Protein AF-0000000072571108 (afdb_homodimer)

Radius of gyration: 17.55 Å; Cα contacts (8 Å, |Δi|>4): 542; chains: 2; bounding box: 49×47×38 Å

Solvent-accessible surface area (backbone atoms only — not comparable to full-atom values): 13099 Å² total; per-residue (Å²): 132,68,53,31,45,31,39,51,43,64,27,83,54,41,67,60,41,53,53,50,46,40,73,74,56,32,37,81,75,47,76,47,86,47,97,88,55,51,34,39,33,30,20,61,44,97,84,55,31,31,34,38,33,37,28,38,32,71,58,34,48,72,77,44,53,91,54,52,80,42,38,58,44,45,38,35,34,28,62,60,42,68,59,51,50,55,53,43,48,75,74,35,88,59,41,50,67,82,38,81,55,94,89,29,51,25,34,40,33,51,50,86,75,66,50,63,39,34,42,31,41,100,133,68,52,31,44,30,39,50,43,63,28,84,54,41,67,61,42,52,52,50,46,40,75,73,56,32,38,81,75,47,73,46,86,47,94,90,54,50,34,39,33,31,19,62,44,98,86,54,32,31,35,40,32,37,30,38,32,72,58,35,47,72,79,45,51,91,52,53,80,40,38,58,43,44,38,34,35,28,62,59,42,68,59,52,49,55,53,42,48,75,73,36,87,59,40,51,67,82,40,80,54,94,90,29,50,25,36,40,33,52,50,86,75,67,50,64,40,33,43,30,43,98

Structure (mmCIF, N/CA/C/O backbone):
data_AF-0000000072571108-model_v1
#
loop_
_entity.id
_entity.type
_entity.pdbx_description
1 polymer Glyoxalase
#
loop_
_atom_site.group_PDB
_atom_site.id
_atom_site.type_symbol
_atom_site.label_atom_id
_atom_site.label_alt_id
_atom_site.label_comp_id
_atom_site.label_asym_id
_atom_site.label_entity_id
_atom_site.label_seq_id
_atom_site.pdbx_PDB_ins_code
_atom_site.Cartn_x
_atom_site.Cartn_y
_atom_site.Cartn_z
_atom_site.occupancy
_atom_site.B_iso_or_equiv
_atom_site.auth_seq_id
_atom_site.auth_comp_id
_atom_site.auth_asym_id
_atom_site.auth_atom_id
_atom_site.pdbx_PDB_model_num
ATOM 1 N N . MET A 1 1 ? 6.078 -16.031 10.234 1 62.56 1 MET A N 1
ATOM 2 C CA . MET A 1 1 ? 6.516 -16 8.844 1 62.56 1 MET A CA 1
ATOM 3 C C . MET A 1 1 ? 6.336 -14.609 8.25 1 62.56 1 MET A C 1
ATOM 5 O O . MET A 1 1 ? 5.355 -13.922 8.547 1 62.56 1 MET A O 1
ATOM 9 N N . ALA A 1 2 ? 7.457 -14.102 7.52 1 90.12 2 ALA A N 1
ATOM 10 C CA . ALA A 1 2 ? 7.352 -12.719 7.062 1 90.12 2 ALA A CA 1
ATOM 11 C C . ALA A 1 2 ? 6.445 -12.617 5.84 1 90.12 2 ALA A C 1
ATOM 13 O O . ALA A 1 2 ? 6.512 -13.453 4.934 1 90.12 2 ALA A O 1
ATOM 14 N N . PHE A 1 3 ? 5.438 -12.031 5.867 1 98.19 3 PHE A N 1
ATOM 15 C CA . PHE A 1 3 ? 4.57 -11.602 4.773 1 98.19 3 PHE A CA 1
ATOM 16 C C . PHE A 1 3 ? 4.422 -10.086 4.766 1 98.19 3 PHE A C 1
ATOM 18 O O . PHE A 1 3 ? 3.709 -9.523 5.598 1 98.19 3 PHE A O 1
ATOM 25 N N . ASN A 1 4 ? 5.105 -9.438 3.775 1 98.62 4 ASN A N 1
ATOM 26 C CA . ASN A 1 4 ? 5.168 -7.977 3.746 1 98.62 4 ASN A CA 1
ATOM 27 C C . ASN A 1 4 ? 4.426 -7.41 2.539 1 98.62 4 ASN A C 1
ATOM 29 O O . ASN A 1 4 ? 4.277 -8.086 1.521 1 98.62 4 ASN A O 1
ATOM 33 N N . ILE A 1 5 ? 3.951 -6.246 2.66 1 98.94 5 ILE A N 1
ATOM 34 C CA . ILE A 1 5 ? 3.451 -5.457 1.541 1 98.94 5 ILE A CA 1
ATOM 35 C C . ILE A 1 5 ? 4.395 -4.281 1.274 1 98.94 5 ILE A C 1
ATOM 37 O O . ILE A 1 5 ? 4.684 -3.494 2.178 1 98.94 5 ILE A O 1
ATOM 41 N N . CYS A 1 6 ? 4.879 -4.184 0.105 1 98.88 6 CYS A N 1
ATOM 42 C CA . CYS A 1 6 ? 5.668 -3.045 -0.351 1 98.88 6 CYS A CA 1
ATOM 43 C C . CYS A 1 6 ? 4.938 -2.285 -1.452 1 98.88 6 CYS A C 1
ATOM 45 O O . CYS A 1 6 ? 4.605 -2.857 -2.492 1 98.88 6 CYS A O 1
ATOM 47 N N . VAL A 1 7 ? 4.676 -1.016 -1.174 1 98.94 7 VAL A N 1
ATOM 48 C CA . VAL A 1 7 ? 4.078 -0.138 -2.174 1 98.94 7 VAL A CA 1
ATOM 49 C C . VAL A 1 7 ? 5.172 0.609 -2.93 1 98.94 7 VAL A C 1
ATOM 51 O O . VAL A 1 7 ? 6.051 1.22 -2.318 1 98.94 7 VAL A O 1
ATOM 54 N N . ASN A 1 8 ? 5.105 0.535 -4.254 1 98.81 8 ASN A N 1
ATOM 55 C CA . ASN A 1 8 ? 6.086 1.264 -5.055 1 98.81 8 ASN A CA 1
ATOM 56 C C . ASN A 1 8 ? 5.586 2.66 -5.414 1 98.81 8 ASN A C 1
ATOM 58 O O . ASN A 1 8 ? 4.484 2.812 -5.949 1 98.81 8 ASN A O 1
ATOM 62 N N . LEU A 1 9 ? 6.344 3.664 -5.066 1 98.75 9 LEU A N 1
ATOM 63 C CA . LEU A 1 9 ? 6.078 5.051 -5.438 1 98.75 9 LEU A CA 1
ATOM 64 C C . LEU A 1 9 ? 7.039 5.516 -6.527 1 98.75 9 LEU A C 1
ATOM 66 O O . LEU A 1 9 ? 8.258 5.363 -6.391 1 98.75 9 LEU A O 1
ATOM 70 N N . TYR A 1 10 ? 6.492 6.047 -7.582 1 98.44 10 TYR A N 1
ATOM 71 C CA . TYR A 1 10 ? 7.293 6.535 -8.695 1 98.44 10 TYR A CA 1
ATOM 72 C C . TYR A 1 10 ? 7.285 8.055 -8.758 1 98.44 10 TYR A C 1
ATOM 74 O O . TYR A 1 10 ? 6.254 8.664 -9.047 1 98.44 10 TYR A O 1
ATOM 82 N N . VAL A 1 11 ? 8.383 8.68 -8.539 1 98.12 11 VAL A N 1
ATOM 83 C CA . VAL A 1 11 ? 8.414 10.125 -8.359 1 98.12 11 VAL A CA 1
ATOM 84 C C . VAL A 1 11 ? 9.562 10.727 -9.164 1 98.12 11 VAL A C 1
ATOM 86 O O . VAL A 1 11 ? 10.469 10.008 -9.594 1 98.12 11 VAL A O 1
ATOM 89 N N . LYS A 1 12 ? 9.523 12.016 -9.367 1 96.38 12 LYS A N 1
ATOM 90 C CA . LYS A 1 12 ? 10.57 12.711 -10.109 1 96.38 12 LYS A CA 1
ATOM 91 C C . LYS A 1 12 ? 11.797 12.945 -9.227 1 96.38 12 LYS A C 1
ATOM 93 O O . LYS A 1 12 ? 12.93 12.852 -9.695 1 96.38 12 LYS A O 1
ATOM 98 N N . GLU A 1 13 ? 11.617 13.32 -7.996 1 96.88 13 GLU A N 1
ATOM 99 C CA . GLU A 1 13 ? 12.695 13.633 -7.062 1 96.88 13 GLU A CA 1
ATOM 100 C C . GLU A 1 13 ? 12.703 12.664 -5.883 1 96.88 13 GLU A C 1
ATOM 102 O O . GLU A 1 13 ? 12.094 12.93 -4.848 1 96.88 13 GLU A O 1
ATOM 107 N N . VAL A 1 14 ? 13.508 11.68 -5.961 1 98.19 14 VAL A N 1
ATOM 108 C CA . VAL A 1 14 ? 13.508 10.578 -5.008 1 98.19 14 VAL A CA 1
ATOM 109 C C . VAL A 1 14 ? 13.945 11.078 -3.635 1 98.19 14 VAL A C 1
ATOM 111 O O . VAL A 1 14 ? 13.25 10.875 -2.637 1 98.19 14 VAL A O 1
ATOM 114 N N . GLU A 1 15 ? 15.086 11.836 -3.588 1 97.69 15 GLU A N 1
ATOM 115 C CA . GLU A 1 15 ? 15.641 12.258 -2.305 1 97.69 15 GLU A CA 1
ATOM 116 C C . GLU A 1 15 ? 14.695 13.195 -1.571 1 97.69 15 GLU A C 1
ATOM 118 O O . GLU A 1 15 ? 14.555 13.125 -0.348 1 97.69 15 GLU A O 1
ATOM 123 N N . LYS A 1 16 ? 14.031 14.086 -2.293 1 98.12 16 LYS A N 1
ATOM 124 C CA . LYS A 1 16 ? 13.055 14.977 -1.676 1 98.12 16 LYS A CA 1
ATOM 125 C C . LYS A 1 16 ? 11.898 14.195 -1.063 1 98.12 16 LYS A C 1
ATOM 127 O O . LYS A 1 16 ? 11.43 14.523 0.03 1 98.12 16 LYS A O 1
ATOM 132 N N . GLU A 1 17 ? 11.461 13.203 -1.783 1 98.62 17 GLU A N 1
ATOM 133 C CA . GLU A 1 17 ? 10.367 12.375 -1.283 1 98.62 17 GLU A CA 1
ATOM 134 C C . GLU A 1 17 ? 10.781 11.602 -0.037 1 98.62 17 GLU A C 1
ATOM 136 O O . GLU A 1 17 ? 10.047 11.555 0.95 1 98.62 17 GLU A O 1
ATOM 141 N N . VAL A 1 18 ? 11.961 11 -0.092 1 98.56 18 VAL A N 1
ATOM 142 C CA . VAL A 1 18 ? 12.492 10.234 1.032 1 98.56 18 VAL A CA 1
ATOM 143 C C . VAL A 1 18 ? 12.625 11.133 2.256 1 98.56 18 VAL A C 1
ATOM 145 O O . VAL A 1 18 ? 12.188 10.781 3.35 1 98.56 18 VAL A O 1
ATOM 148 N N . ASP A 1 19 ? 13.195 12.328 2.064 1 98.5 19 ASP A N 1
ATOM 149 C CA . ASP A 1 19 ? 13.391 13.281 3.156 1 98.5 19 ASP A CA 1
ATOM 150 C C . ASP A 1 19 ? 12.055 13.688 3.773 1 98.5 19 ASP A C 1
ATOM 152 O O . ASP A 1 19 ? 11.945 13.836 4.992 1 98.5 19 ASP A O 1
ATOM 156 N N . PHE A 1 20 ? 11.117 13.844 2.918 1 98.81 20 PHE A N 1
ATOM 157 C CA . PHE A 1 20 ? 9.781 14.195 3.383 1 98.81 20 PHE A CA 1
ATOM 158 C C . PHE A 1 20 ? 9.219 13.117 4.301 1 98.81 20 PHE A C 1
ATOM 160 O O . PHE A 1 20 ? 8.812 13.398 5.43 1 98.81 20 PHE A O 1
ATOM 167 N N . PHE A 1 21 ? 9.172 11.898 3.855 1 98.81 21 PHE A N 1
ATOM 168 C CA . PHE A 1 21 ? 8.602 10.82 4.648 1 98.81 21 PHE A CA 1
ATOM 169 C C . PHE A 1 21 ? 9.406 10.586 5.918 1 98.81 21 PHE A C 1
ATOM 171 O O . PHE A 1 21 ? 8.852 10.281 6.973 1 98.81 21 PHE A O 1
ATOM 178 N N . ARG A 1 22 ? 10.711 10.742 5.852 1 98.56 22 ARG A N 1
ATOM 179 C CA . ARG A 1 22 ? 11.531 10.633 7.055 1 98.56 22 ARG A CA 1
ATOM 180 C C . ARG A 1 22 ? 11.156 11.695 8.078 1 98.56 22 ARG A C 1
ATOM 182 O O . ARG A 1 22 ? 11.133 11.43 9.281 1 98.56 22 ARG A O 1
ATOM 189 N N . SER A 1 23 ? 10.859 12.852 7.645 1 98.19 23 SER A N 1
ATOM 190 C CA . SER A 1 23 ? 10.516 13.961 8.531 1 98.19 23 SER A CA 1
ATOM 191 C C . SER A 1 23 ? 9.227 13.688 9.289 1 98.19 23 SER A C 1
ATOM 193 O O . SER A 1 23 ? 8.977 14.281 10.344 1 98.19 23 SER A O 1
ATOM 195 N N . ILE A 1 24 ? 8.438 12.781 8.742 1 97.56 24 ILE A N 1
ATOM 196 C CA . ILE A 1 24 ? 7.18 12.531 9.43 1 97.56 24 ILE A CA 1
ATOM 197 C C . ILE A 1 24 ? 7.207 11.141 10.07 1 97.56 24 ILE A C 1
ATOM 199 O O . ILE A 1 24 ? 6.156 10.562 10.359 1 97.56 24 ILE A O 1
ATOM 203 N N . GLY A 1 25 ? 8.336 10.492 10.164 1 97.38 25 GLY A N 1
ATOM 204 C CA . GLY A 1 25 ? 8.469 9.359 11.07 1 97.38 25 GLY A CA 1
ATOM 205 C C . GLY A 1 25 ? 8.875 8.078 10.375 1 97.38 25 GLY A C 1
ATOM 206 O O . GLY A 1 25 ? 9.133 7.066 11.031 1 97.38 25 GLY A O 1
ATOM 207 N N . PHE A 1 26 ? 8.922 8.102 9.062 1 98.75 26 PHE A N 1
ATOM 208 C CA . PHE A 1 26 ? 9.375 6.902 8.367 1 98.75 26 PHE A CA 1
ATOM 209 C C . PHE A 1 26 ? 10.875 6.691 8.562 1 98.75 26 PHE A C 1
ATOM 211 O O . PHE A 1 26 ? 11.625 7.66 8.703 1 98.75 26 PHE A O 1
ATOM 218 N N . LEU A 1 27 ? 11.211 5.422 8.523 1 98.75 27 LEU A N 1
ATOM 219 C CA . LEU A 1 27 ? 12.609 5.008 8.617 1 98.75 27 LEU A CA 1
ATOM 220 C C . LEU A 1 27 ? 13.117 4.516 7.266 1 98.75 27 LEU A C 1
ATOM 222 O O . LEU A 1 27 ? 12.406 3.822 6.539 1 98.75 27 LEU A O 1
ATOM 226 N N . GLU A 1 28 ? 14.328 4.891 6.965 1 98.62 28 GLU A N 1
ATOM 227 C CA . GLU A 1 28 ? 14.984 4.27 5.816 1 98.62 28 GLU A CA 1
ATOM 228 C C . GLU A 1 28 ? 15.484 2.869 6.16 1 98.62 28 GLU A C 1
ATOM 230 O O . GLU A 1 28 ? 16.234 2.688 7.129 1 98.62 28 GLU A O 1
ATOM 235 N N . ILE A 1 29 ? 15.117 1.934 5.371 1 98.25 29 ILE A N 1
ATOM 236 C CA . ILE A 1 29 ? 15.422 0.532 5.637 1 98.25 29 ILE A CA 1
ATOM 237 C C . ILE A 1 29 ? 16.562 0.069 4.723 1 98.25 29 ILE A C 1
ATOM 239 O O . ILE A 1 29 ? 17.469 -0.633 5.164 1 98.25 29 ILE A O 1
ATOM 243 N N . GLU A 1 30 ? 16.422 0.369 3.49 1 97.25 30 GLU A N 1
ATOM 244 C CA . GLU A 1 30 ? 17.375 -0.055 2.461 1 97.25 30 GLU A CA 1
ATOM 245 C C . GLU A 1 30 ? 17.484 0.985 1.351 1 97.25 30 GLU A C 1
ATOM 247 O O . GLU A 1 30 ? 16.516 1.704 1.068 1 97.25 30 GLU A O 1
ATOM 252 N N . ARG A 1 31 ? 18.688 1.078 0.774 1 97.44 31 ARG A N 1
ATOM 253 C CA . ARG A 1 31 ? 18.938 1.91 -0.4 1 97.44 31 ARG A CA 1
ATOM 254 C C . ARG A 1 31 ? 19.656 1.123 -1.491 1 97.44 31 ARG A C 1
ATOM 256 O O . ARG A 1 31 ? 20.656 0.468 -1.229 1 97.44 31 ARG A O 1
ATOM 263 N N . HIS A 1 32 ? 19.016 1.114 -2.633 1 95.31 32 HIS A N 1
ATOM 264 C CA . HIS A 1 32 ? 19.609 0.44 -3.789 1 95.31 32 HIS A CA 1
ATOM 265 C C . HIS A 1 32 ? 20.25 1.439 -4.742 1 95.31 32 HIS A C 1
ATOM 267 O O . HIS A 1 32 ? 19.562 2.262 -5.348 1 95.31 32 HIS A O 1
ATOM 273 N N . LYS A 1 33 ? 21.531 1.301 -4.883 1 92.12 33 LYS A N 1
ATOM 274 C CA . LYS A 1 33 ? 22.281 2.211 -5.75 1 92.12 33 LYS A CA 1
ATOM 275 C C . LYS A 1 33 ? 22.125 1.827 -7.219 1 92.12 33 LYS A C 1
ATOM 277 O O . LYS A 1 33 ? 22.312 0.667 -7.586 1 92.12 33 LYS A O 1
ATOM 282 N N . MET A 1 34 ? 21.625 2.77 -7.918 1 88.19 34 MET A N 1
ATOM 283 C CA . MET A 1 34 ? 21.484 2.582 -9.359 1 88.19 34 MET A CA 1
ATOM 284 C C . MET A 1 34 ? 22.312 3.623 -10.125 1 88.19 34 MET A C 1
ATOM 286 O O . MET A 1 34 ? 22.875 4.535 -9.516 1 88.19 34 MET A O 1
ATOM 290 N N . GLU A 1 35 ? 22.516 3.424 -11.383 1 83.38 35 GLU A N 1
ATOM 291 C CA . GLU A 1 35 ? 23.359 4.297 -12.188 1 83.38 35 GLU A CA 1
ATOM 292 C C . GLU A 1 35 ? 22.922 5.754 -12.07 1 83.38 35 GLU A C 1
ATOM 294 O O . GLU A 1 35 ? 23.734 6.637 -11.805 1 83.38 35 GLU A O 1
ATOM 299 N N . ASN A 1 36 ? 21.625 6.059 -12.266 1 83.56 36 ASN A N 1
ATOM 300 C CA . ASN A 1 36 ? 21.188 7.449 -12.336 1 83.56 36 ASN A CA 1
ATOM 301 C C . ASN A 1 36 ? 20.438 7.863 -11.078 1 83.56 36 ASN A C 1
ATOM 303 O O . ASN A 1 36 ? 20.422 9.039 -10.711 1 83.56 36 ASN A O 1
ATOM 307 N N . SER A 1 37 ? 19.75 6.973 -10.484 1 86.56 37 SER A N 1
ATOM 308 C CA . SER A 1 37 ? 18.984 7.32 -9.281 1 86.56 37 SER A CA 1
ATOM 309 C C . SER A 1 37 ? 18.797 6.109 -8.375 1 86.56 37 SER A C 1
ATOM 311 O O . SER A 1 37 ? 18.469 5.02 -8.844 1 86.56 37 SER A O 1
ATOM 313 N N . ASP A 1 38 ? 18.891 6.363 -7.051 1 92.56 38 ASP A N 1
ATOM 314 C CA . ASP A 1 38 ? 18.703 5.293 -6.074 1 92.56 38 ASP A CA 1
ATOM 315 C C . ASP A 1 38 ? 17.219 5.016 -5.848 1 92.56 38 ASP A C 1
ATOM 317 O O . ASP A 1 38 ? 16.391 5.91 -5.988 1 92.56 38 ASP A O 1
ATOM 321 N N . SER A 1 39 ? 16.891 3.807 -5.633 1 97.94 39 SER A N 1
ATOM 322 C CA . SER A 1 39 ? 15.609 3.482 -5.012 1 97.94 39 SER A CA 1
ATOM 323 C C . SER A 1 39 ? 15.766 3.283 -3.508 1 97.94 39 SER A C 1
ATOM 325 O O . SER A 1 39 ? 16.766 2.734 -3.045 1 97.94 39 SER A O 1
ATOM 327 N N . VAL A 1 40 ? 14.844 3.734 -2.748 1 98.62 40 VAL A N 1
ATOM 328 C CA . VAL A 1 40 ? 14.945 3.715 -1.294 1 98.62 40 VAL A CA 1
ATOM 329 C C . VAL A 1 40 ? 13.711 3.059 -0.692 1 98.62 40 VAL A C 1
ATOM 331 O O . VAL A 1 40 ? 12.578 3.389 -1.066 1 98.62 40 VAL A O 1
ATOM 334 N N . VAL A 1 41 ? 13.898 2.115 0.152 1 98.75 41 VAL A N 1
ATOM 335 C CA . VAL A 1 41 ? 12.82 1.474 0.904 1 98.75 41 VAL A CA 1
ATOM 336 C C . VAL A 1 41 ? 12.688 2.131 2.275 1 98.75 41 VAL A C 1
ATOM 338 O O . VAL A 1 41 ? 13.672 2.264 3.006 1 98.75 41 VAL A O 1
ATOM 341 N N . ILE A 1 42 ? 11.484 2.574 2.6 1 98.88 42 ILE A N 1
ATOM 342 C CA . ILE A 1 42 ? 11.211 3.18 3.9 1 98.88 42 ILE A CA 1
ATOM 343 C C . ILE A 1 42 ? 10.047 2.455 4.574 1 98.88 42 ILE A C 1
ATOM 345 O O . ILE A 1 42 ? 9.266 1.771 3.912 1 98.88 42 ILE A O 1
ATOM 349 N N . SER A 1 43 ? 9.961 2.551 5.848 1 98.88 43 SER A N 1
ATOM 350 C CA . SER A 1 43 ? 8.922 1.919 6.66 1 98.88 43 SER A CA 1
ATOM 351 C C . SER A 1 43 ? 8.578 2.771 7.875 1 98.88 43 SER A C 1
ATOM 353 O O . SER A 1 43 ? 9.461 3.4 8.469 1 98.88 43 SER A O 1
ATOM 355 N N . PRO A 1 44 ? 7.289 2.768 8.227 1 98.56 44 PRO A N 1
ATOM 356 C CA . PRO A 1 44 ? 6.969 3.525 9.438 1 98.56 44 PRO A CA 1
ATOM 357 C C . PRO A 1 44 ? 7.465 2.846 10.711 1 98.56 44 PRO A C 1
ATOM 359 O O . PRO A 1 44 ? 7.559 3.484 11.758 1 98.56 44 PRO A O 1
ATOM 362 N N . LEU A 1 45 ? 7.691 1.52 10.617 1 97.81 45 LEU A N 1
ATOM 363 C CA . LEU A 1 45 ? 8.156 0.745 11.758 1 97.81 45 LEU A CA 1
ATOM 364 C C . LEU A 1 45 ? 9.398 -0.065 11.398 1 97.81 45 LEU A C 1
ATOM 366 O O . LEU A 1 45 ? 9.492 -0.602 10.297 1 97.81 45 LEU A O 1
ATOM 370 N N . SER A 1 46 ? 10.352 -0.209 12.367 1 96.31 46 SER A N 1
ATOM 371 C CA . SER A 1 46 ? 11.586 -0.937 12.109 1 96.31 46 SER A CA 1
ATOM 372 C C . SER A 1 46 ? 11.336 -2.438 12.008 1 96.31 46 SER A C 1
ATOM 374 O O . SER A 1 46 ? 12.078 -3.152 11.336 1 96.31 46 SER A O 1
ATOM 376 N N . ASP A 1 47 ? 10.352 -2.914 12.664 1 95.31 47 ASP A N 1
ATOM 377 C CA . ASP A 1 47 ? 10.055 -4.344 12.695 1 95.31 47 ASP A CA 1
ATOM 378 C C . ASP A 1 47 ? 8.672 -4.633 12.109 1 95.31 47 ASP A C 1
ATOM 380 O O . ASP A 1 47 ? 8.055 -5.641 12.453 1 95.31 47 ASP A O 1
ATOM 384 N N . GLY A 1 48 ? 8.148 -3.775 11.344 1 97.31 48 GLY A N 1
ATOM 385 C CA . GLY A 1 48 ? 6.828 -3.939 10.75 1 97.31 48 GLY A CA 1
ATOM 386 C C . GLY A 1 48 ? 6.855 -4.664 9.414 1 97.31 48 GLY A C 1
ATOM 387 O O . GLY A 1 48 ? 7.918 -5.102 8.969 1 97.31 48 GLY A O 1
ATOM 388 N N . ASN A 1 49 ? 5.688 -4.809 8.789 1 98.44 49 ASN A N 1
ATOM 389 C CA . ASN A 1 49 ? 5.578 -5.527 7.527 1 98.44 49 ASN A CA 1
ATOM 390 C C . ASN A 1 49 ? 5.039 -4.633 6.418 1 98.44 49 ASN A C 1
ATOM 392 O O . ASN A 1 49 ? 4.598 -5.125 5.375 1 98.44 49 ASN A O 1
ATOM 396 N N . ALA A 1 50 ? 4.977 -3.324 6.598 1 98.75 50 ALA A N 1
ATOM 397 C CA . ALA A 1 5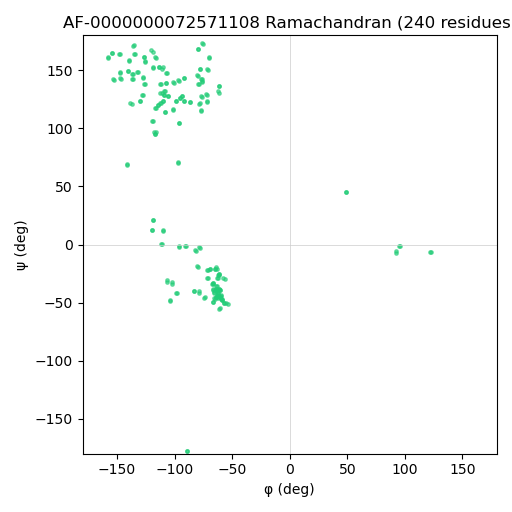0 ? 4.543 -2.346 5.605 1 98.75 50 ALA A CA 1
ATOM 398 C C . ALA A 1 50 ? 5.719 -1.508 5.109 1 98.75 50 ALA A C 1
ATOM 400 O O . ALA A 1 50 ? 6.426 -0.888 5.91 1 98.75 50 ALA A O 1
ATOM 401 N N . PHE A 1 51 ? 5.879 -1.419 3.771 1 98.81 51 PHE A N 1
ATOM 402 C CA . PHE A 1 51 ? 7.012 -0.708 3.189 1 98.81 51 PHE A CA 1
ATOM 403 C C . PHE A 1 51 ? 6.562 0.151 2.012 1 98.81 51 PHE A C 1
ATOM 405 O O . PHE A 1 51 ? 5.613 -0.199 1.308 1 98.81 51 PHE A O 1
ATOM 412 N N . LEU A 1 52 ? 7.199 1.271 1.833 1 98.94 52 LEU A N 1
ATOM 413 C CA . L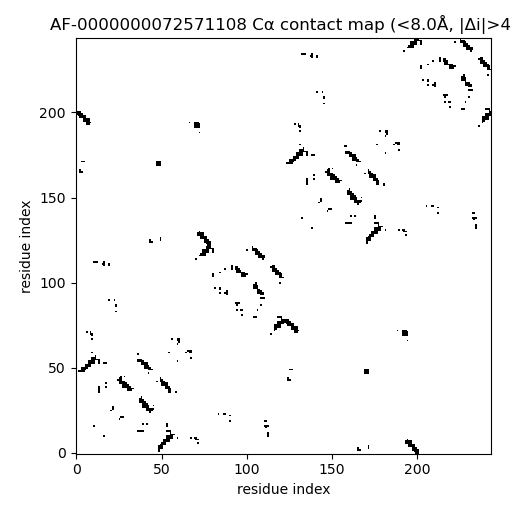EU A 1 52 ? 7.203 2.029 0.586 1 98.94 52 LEU A CA 1
ATOM 414 C C . LEU A 1 52 ? 8.562 1.94 -0.1 1 98.94 52 LEU A C 1
ATOM 416 O O . LEU A 1 52 ? 9.602 2.066 0.552 1 98.94 52 LEU A O 1
ATOM 420 N N . GLN A 1 53 ? 8.562 1.675 -1.316 1 98.81 53 GLN A N 1
ATOM 421 C CA . GLN A 1 53 ? 9.789 1.82 -2.094 1 98.81 53 GLN A CA 1
ATOM 422 C C . GLN A 1 53 ? 9.664 2.957 -3.105 1 98.81 53 GLN A C 1
ATOM 424 O O . GLN A 1 53 ? 8.766 2.955 -3.943 1 98.81 53 GLN A O 1
ATOM 429 N N . ILE A 1 54 ? 10.523 3.912 -3.018 1 98.81 54 ILE A N 1
ATOM 430 C CA . ILE A 1 54 ? 10.492 5.129 -3.818 1 98.81 54 ILE A CA 1
ATOM 431 C C . ILE A 1 54 ? 11.461 5 -4.992 1 98.81 54 ILE A C 1
ATOM 433 O O . ILE A 1 54 ? 12.656 4.754 -4.797 1 98.81 54 ILE A O 1
ATOM 437 N N . TRP A 1 55 ? 10.938 5.16 -6.15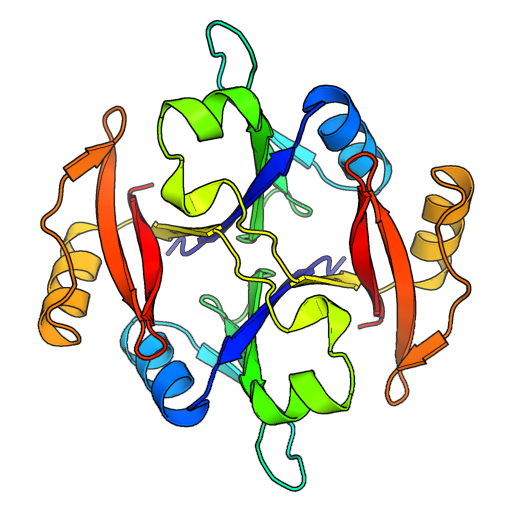2 1 98.12 55 TRP A N 1
ATOM 438 C CA . TRP A 1 55 ? 11.68 5.004 -7.402 1 98.12 55 TRP A CA 1
ATOM 439 C C . TRP A 1 55 ? 11.688 6.305 -8.195 1 98.12 55 TRP A C 1
ATOM 441 O O . TRP A 1 55 ? 10.742 7.09 -8.125 1 98.12 55 TRP A O 1
ATOM 451 N N . ASP A 1 56 ? 12.734 6.426 -8.961 1 97.56 56 ASP A N 1
ATOM 452 C CA . ASP A 1 56 ? 12.773 7.461 -9.984 1 97.56 56 ASP A CA 1
ATOM 453 C C . ASP A 1 56 ? 11.836 7.129 -11.141 1 97.56 56 ASP A C 1
ATOM 455 O O . ASP A 1 56 ? 12 6.109 -11.812 1 97.56 56 ASP A O 1
ATOM 459 N N . ILE A 1 57 ? 10.93 8.031 -11.406 1 97.31 57 ILE A N 1
ATOM 460 C CA . ILE A 1 57 ? 9.898 7.734 -12.398 1 97.31 57 ILE A CA 1
ATOM 461 C C . ILE A 1 57 ? 10.539 7.641 -13.781 1 97.31 57 ILE A C 1
ATOM 463 O O . ILE A 1 57 ? 10.055 6.895 -14.641 1 97.31 57 ILE A O 1
ATOM 467 N N . GLU A 1 58 ? 11.562 8.383 -14.109 1 96.31 58 GLU A N 1
ATOM 468 C CA . GLU A 1 58 ? 12.219 8.312 -15.414 1 96.31 58 GLU A CA 1
ATOM 469 C C . GLU A 1 58 ? 12.836 6.934 -15.648 1 96.31 58 GLU A C 1
ATOM 471 O O . GLU A 1 58 ? 12.82 6.422 -16.766 1 96.31 58 GLU A O 1
ATOM 476 N N . PHE A 1 59 ? 13.391 6.422 -14.594 1 96.69 59 PHE A N 1
ATOM 477 C CA . PHE A 1 59 ? 13.906 5.062 -14.672 1 96.69 59 PHE A CA 1
ATOM 478 C C . PHE A 1 59 ? 12.789 4.07 -14.961 1 96.69 59 PHE A C 1
ATOM 480 O O . PHE A 1 59 ? 12.922 3.209 -15.836 1 96.69 59 PHE A O 1
ATOM 487 N N . ILE A 1 60 ? 11.68 4.164 -14.289 1 97 60 ILE A N 1
ATOM 488 C CA . ILE A 1 60 ? 10.562 3.234 -14.398 1 97 60 ILE A CA 1
ATOM 489 C C . ILE A 1 60 ? 9.953 3.334 -15.797 1 97 60 ILE A C 1
ATOM 491 O O . ILE A 1 60 ? 9.594 2.318 -16.391 1 97 60 ILE A O 1
ATOM 495 N N . LYS A 1 61 ? 9.828 4.562 -16.297 1 97 61 LYS A N 1
ATOM 496 C CA . LYS A 1 61 ? 9.289 4.754 -17.641 1 97 61 LYS A CA 1
ATOM 497 C C . LYS A 1 61 ? 10.094 3.979 -18.672 1 97 61 LYS A C 1
ATOM 499 O O . LYS A 1 61 ? 9.547 3.523 -19.688 1 97 61 LYS A O 1
ATOM 504 N N . LYS A 1 62 ? 11.406 3.764 -18.438 1 95.56 62 LYS A N 1
ATOM 505 C CA . LYS A 1 62 ? 12.305 3.078 -19.375 1 95.56 62 LYS A CA 1
ATOM 506 C C . LYS A 1 62 ? 12.195 1.563 -19.234 1 95.56 62 LYS A C 1
ATOM 508 O O . LYS A 1 62 ? 12.164 0.841 -20.219 1 95.56 62 LYS A O 1
ATOM 513 N N . VAL A 1 63 ? 12.086 1.074 -18.062 1 94.31 63 VAL A N 1
ATOM 514 C CA . VAL A 1 63 ? 12.258 -0.358 -17.844 1 94.31 63 VAL A CA 1
ATOM 515 C C . VAL A 1 63 ? 10.891 -1.022 -17.688 1 94.31 63 VAL A C 1
ATOM 517 O O . VAL A 1 63 ? 10.734 -2.211 -17.969 1 94.31 63 VAL A O 1
ATOM 520 N N . SER A 1 64 ? 9.898 -0.367 -17.109 1 95.81 64 SER A N 1
ATOM 521 C CA . SER A 1 64 ? 8.547 -0.872 -16.891 1 95.81 64 SER A CA 1
ATOM 522 C C . SER A 1 64 ? 7.504 0.217 -17.125 1 95.81 64 SER A C 1
ATOM 524 O O . SER A 1 64 ? 6.789 0.608 -16.188 1 95.81 64 SER A O 1
ATOM 526 N N . PRO A 1 65 ? 7.328 0.641 -18.406 1 97.25 65 PRO A N 1
ATOM 527 C CA . PRO A 1 65 ? 6.426 1.758 -18.688 1 97.25 65 PRO A CA 1
ATOM 528 C C . PRO A 1 65 ? 4.973 1.451 -18.344 1 97.25 65 PRO A C 1
ATOM 530 O O . PRO A 1 65 ? 4.195 2.369 -18.062 1 97.25 65 PRO A O 1
ATOM 533 N N . GLU A 1 66 ? 4.559 0.21 -18.219 1 95.44 66 GLU A N 1
ATOM 534 C CA . GLU A 1 66 ? 3.18 -0.204 -17.984 1 95.44 66 GLU A CA 1
ATOM 535 C C . GLU A 1 66 ? 2.719 0.184 -16.578 1 95.44 66 GLU A C 1
ATOM 537 O O . GLU A 1 66 ? 1.519 0.285 -16.312 1 95.44 66 GLU A O 1
ATOM 542 N N . VAL A 1 67 ? 3.637 0.419 -15.648 1 96.69 67 VAL A N 1
ATOM 543 C CA . VAL A 1 67 ? 3.254 0.725 -14.273 1 96.69 67 VAL A CA 1
ATOM 544 C C . VAL A 1 67 ? 3.586 2.182 -13.961 1 96.69 67 VAL A C 1
ATOM 546 O O . VAL A 1 67 ? 3.318 2.658 -12.852 1 96.69 67 VAL A O 1
ATOM 549 N N . ALA A 1 68 ? 4.113 2.906 -14.867 1 96.25 68 ALA A N 1
ATOM 550 C CA . ALA A 1 68 ? 4.645 4.242 -14.602 1 96.25 68 ALA A CA 1
ATOM 551 C C . ALA A 1 68 ? 3.545 5.18 -14.117 1 96.25 68 ALA A C 1
ATOM 553 O O . ALA A 1 68 ? 3.811 6.109 -13.352 1 96.25 68 ALA A O 1
ATOM 554 N N . ASN A 1 69 ? 2.316 4.898 -14.492 1 95.12 69 ASN A N 1
ATOM 555 C CA . ASN A 1 69 ? 1.215 5.781 -14.125 1 95.12 69 ASN A CA 1
ATOM 556 C C . ASN A 1 69 ? 0.497 5.289 -12.875 1 95.12 69 ASN A C 1
ATOM 558 O O . ASN A 1 69 ? -0.457 5.918 -12.414 1 95.12 69 ASN A O 1
ATOM 562 N N . ASP A 1 70 ? 0.932 4.188 -12.359 1 96.81 70 ASP A N 1
ATOM 563 C CA . ASP A 1 70 ? 0.331 3.691 -11.125 1 96.81 70 ASP A CA 1
ATOM 564 C C . ASP A 1 70 ? 0.539 4.68 -9.977 1 96.81 70 ASP A C 1
ATOM 566 O O . ASP A 1 70 ? 1.646 5.184 -9.781 1 96.81 70 ASP A O 1
ATOM 570 N N . LYS A 1 71 ? -0.477 4.969 -9.281 1 96.38 71 LYS A N 1
ATOM 571 C CA . LYS A 1 71 ? -0.482 5.828 -8.102 1 96.38 71 LYS A CA 1
ATOM 572 C C . LYS A 1 71 ? -1.373 5.25 -7.004 1 96.38 71 LYS A C 1
ATOM 574 O O . LYS A 1 71 ? -2.572 5.047 -7.215 1 96.38 71 LYS A O 1
ATOM 579 N N . PRO A 1 72 ? -0.787 5.02 -5.895 1 98.56 72 PRO A N 1
ATOM 580 C CA . PRO A 1 72 ? -1.613 4.414 -4.848 1 98.56 72 PRO A CA 1
ATOM 581 C C . PRO A 1 72 ? -2.523 5.426 -4.156 1 98.56 72 PRO A C 1
ATOM 583 O O . PRO A 1 72 ? -2.203 6.617 -4.105 1 98.56 72 PRO A O 1
ATOM 586 N N . SER A 1 73 ? -3.635 4.926 -3.682 1 98.62 73 SER A N 1
ATOM 587 C CA . SER A 1 73 ? -4.445 5.59 -2.666 1 98.62 73 SER A CA 1
ATOM 588 C C . SER A 1 73 ? -4.125 5.062 -1.271 1 98.62 73 SER A C 1
ATOM 590 O O . SER A 1 73 ? -4.48 3.932 -0.933 1 98.62 73 SER A O 1
ATOM 592 N N . LEU A 1 74 ? -3.375 5.906 -0.5 1 98.81 74 LEU A N 1
ATOM 593 C CA . LEU A 1 74 ? -2.879 5.43 0.788 1 98.81 74 LEU A CA 1
ATOM 594 C C . LEU A 1 74 ? -3.549 6.176 1.937 1 98.81 74 LEU A C 1
ATOM 596 O O . LEU A 1 74 ? -3.754 7.391 1.861 1 98.81 74 LEU A O 1
ATOM 600 N N . LEU A 1 75 ? -3.898 5.445 2.934 1 98.75 75 LEU A N 1
ATOM 601 C CA . LEU A 1 75 ? -4.301 5.953 4.242 1 98.75 75 LEU A CA 1
ATOM 602 C C . LEU A 1 75 ? -3.322 5.504 5.32 1 98.75 75 LEU A C 1
ATOM 604 O O . LEU A 1 75 ? -3.109 4.305 5.512 1 98.75 75 LEU A O 1
ATOM 608 N N . PHE A 1 76 ? -2.691 6.469 5.934 1 98.88 76 PHE A N 1
ATOM 609 C CA . PHE A 1 76 ? -1.881 6.18 7.109 1 98.88 76 PHE A CA 1
ATOM 610 C C . PHE A 1 76 ? -2.699 6.336 8.383 1 98.88 76 PHE A C 1
ATOM 612 O O . PHE A 1 76 ? -3.533 7.238 8.484 1 98.88 76 PHE A O 1
ATOM 619 N N . THR A 1 77 ? -2.428 5.441 9.383 1 98.56 77 THR A N 1
ATOM 620 C CA . THR A 1 77 ? -3.145 5.609 10.648 1 98.56 77 THR A CA 1
ATOM 621 C C . THR A 1 77 ? -2.17 5.688 11.812 1 98.56 77 THR A C 1
ATOM 623 O O . THR A 1 77 ? -1.155 4.988 11.836 1 98.56 77 THR A O 1
ATOM 626 N N . VAL A 1 78 ? -2.48 6.602 12.695 1 98.31 78 VAL A N 1
ATOM 627 C CA . VAL A 1 78 ? -1.648 6.844 13.867 1 98.31 78 VAL A CA 1
ATOM 628 C C . VAL A 1 78 ? -2.533 7.094 15.086 1 98.31 78 VAL A C 1
ATOM 630 O O . VAL A 1 78 ? -3.703 7.461 14.945 1 98.31 78 VAL A O 1
ATOM 633 N N . TYR A 1 79 ? -1.934 6.863 16.328 1 96.75 79 TYR A N 1
AT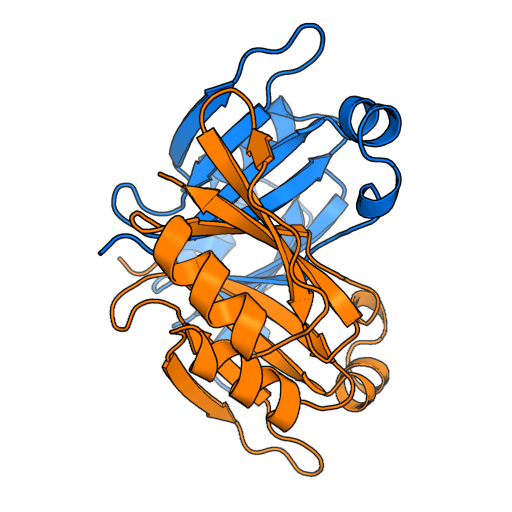OM 634 C CA . TYR A 1 79 ? -2.645 7.184 17.562 1 96.75 79 TYR A CA 1
ATOM 635 C C . TYR A 1 79 ? -2.693 8.688 17.797 1 96.75 79 TYR A C 1
ATOM 637 O O . TYR A 1 79 ? -3.744 9.242 18.141 1 96.75 79 TYR A O 1
ATOM 645 N N . ASN A 1 80 ? -1.604 9.398 17.625 1 95.5 80 ASN A N 1
ATOM 646 C CA . ASN A 1 80 ? -1.474 10.82 17.938 1 95.5 80 ASN A CA 1
ATOM 647 C C . ASN A 1 80 ? -1.675 11.68 16.688 1 95.5 80 ASN A C 1
ATOM 649 O O . ASN A 1 80 ? -0.757 12.383 16.25 1 95.5 80 ASN A O 1
ATOM 653 N N . ILE A 1 81 ? -2.893 11.695 16.266 1 98.25 81 ILE A N 1
ATOM 654 C CA . ILE A 1 81 ? -3.234 12.328 14.992 1 98.25 81 ILE A CA 1
ATOM 655 C C . ILE A 1 81 ? -3.002 13.836 15.086 1 98.25 81 ILE A C 1
ATOM 657 O O . ILE A 1 81 ? -2.576 14.469 14.117 1 98.25 81 ILE A O 1
ATOM 661 N N . GLU A 1 82 ? -3.316 14.484 16.25 1 98.25 82 GLU A N 1
ATOM 662 C CA . GLU A 1 82 ? -3.139 15.93 16.406 1 98.25 82 GLU A CA 1
ATOM 663 C C . GLU A 1 82 ? -1.667 16.312 16.297 1 98.25 82 GLU A C 1
ATOM 665 O O . GLU A 1 82 ? -1.324 17.297 15.641 1 98.25 82 GLU A O 1
ATOM 670 N N . GLU A 1 83 ? -0.868 15.539 16.922 1 98.12 83 GLU A N 1
ATOM 671 C CA . GLU A 1 83 ? 0.568 15.789 16.844 1 98.12 83 GLU A CA 1
ATOM 672 C C . GLU A 1 83 ? 1.07 15.625 15.406 1 98.12 83 GLU A C 1
ATOM 674 O O . GLU A 1 83 ? 1.893 16.422 14.938 1 98.12 83 GLU A O 1
ATOM 679 N N . MET A 1 84 ? 0.654 14.578 14.719 1 98.31 84 MET A N 1
ATOM 680 C CA . MET A 1 84 ? 1.051 14.359 13.336 1 98.31 84 MET A CA 1
ATOM 681 C C . MET A 1 84 ? 0.607 15.516 12.445 1 98.31 84 MET A C 1
ATOM 683 O O . MET A 1 84 ? 1.361 15.969 11.586 1 98.31 84 MET A O 1
ATOM 687 N N . ASN A 1 85 ? -0.622 15.961 12.664 1 98.75 85 ASN A N 1
ATOM 688 C CA . ASN A 1 85 ? -1.142 17.094 11.898 1 98.75 85 ASN A CA 1
ATOM 689 C C . ASN A 1 85 ? -0.283 18.344 12.086 1 98.75 85 ASN A C 1
ATOM 691 O O . ASN A 1 85 ? 0.073 19.016 11.117 1 98.75 85 ASN A O 1
ATOM 695 N N . GLU A 1 86 ? 0.042 18.656 13.289 1 98.38 86 GLU A N 1
ATOM 696 C CA . GLU A 1 86 ? 0.892 19.812 13.586 1 98.38 86 GLU A CA 1
ATOM 697 C C . GLU A 1 86 ? 2.262 19.672 12.93 1 98.38 86 GLU A C 1
ATOM 699 O O . GLU A 1 86 ? 2.791 20.625 12.375 1 98.38 86 GLU A O 1
ATOM 704 N N . LYS A 1 87 ? 2.797 18.516 13.062 1 98.12 87 LYS A N 1
ATOM 705 C CA . LYS A 1 87 ? 4.098 18.234 12.461 1 98.12 87 LYS A CA 1
ATOM 706 C C . LYS A 1 87 ? 4.07 18.484 10.953 1 98.12 87 LYS A C 1
ATOM 708 O O . LYS A 1 87 ? 4.953 19.141 10.414 1 98.12 87 LYS A O 1
ATOM 713 N N . LEU A 1 88 ? 3.055 17.906 10.281 1 98.69 88 LEU A N 1
ATOM 714 C CA . LEU A 1 88 ? 2.979 18.016 8.828 1 98.69 88 LEU A CA 1
ATOM 715 C C . LEU A 1 88 ? 2.719 19.469 8.414 1 98.69 88 LEU A C 1
ATOM 717 O O . LEU A 1 88 ? 3.193 19.906 7.363 1 98.69 88 LEU A O 1
ATOM 721 N N . LYS A 1 89 ? 2.004 20.188 9.18 1 98.5 89 LYS A N 1
ATOM 722 C CA . LYS A 1 89 ? 1.729 21.594 8.859 1 98.5 89 LYS A CA 1
ATOM 723 C C . LYS A 1 89 ? 3.014 22.406 8.844 1 98.5 89 LYS A C 1
ATOM 725 O O . LYS A 1 89 ? 3.105 23.406 8.125 1 98.5 89 LYS A O 1
ATOM 730 N N . LYS A 1 90 ? 3.99 22 9.609 1 97.81 90 LYS A N 1
ATOM 731 C CA . LYS A 1 90 ? 5.277 22.688 9.656 1 97.81 90 LYS A CA 1
ATOM 732 C C . LYS A 1 90 ? 6.152 22.281 8.469 1 97.81 90 LYS A C 1
ATOM 734 O O . LYS A 1 90 ? 7.098 23 8.125 1 97.81 90 LYS A O 1
ATOM 739 N N . ILE A 1 91 ? 5.844 21.219 7.871 1 97.69 91 ILE A N 1
ATOM 740 C CA . ILE A 1 91 ? 6.707 20.641 6.844 1 97.69 91 ILE A CA 1
ATOM 741 C C . ILE A 1 91 ? 6.188 21.031 5.461 1 97.69 91 ILE A C 1
ATOM 743 O O . ILE A 1 91 ? 6.973 21.266 4.543 1 97.69 91 ILE A O 1
ATOM 747 N N . THR A 1 92 ? 4.879 20.984 5.27 1 97.44 92 THR A N 1
ATOM 748 C CA . THR A 1 92 ? 4.273 21.312 3.986 1 97.44 92 THR A CA 1
ATOM 749 C C . THR A 1 92 ? 3.033 22.188 4.176 1 97.44 92 THR A C 1
ATOM 751 O O . THR A 1 92 ? 2.256 21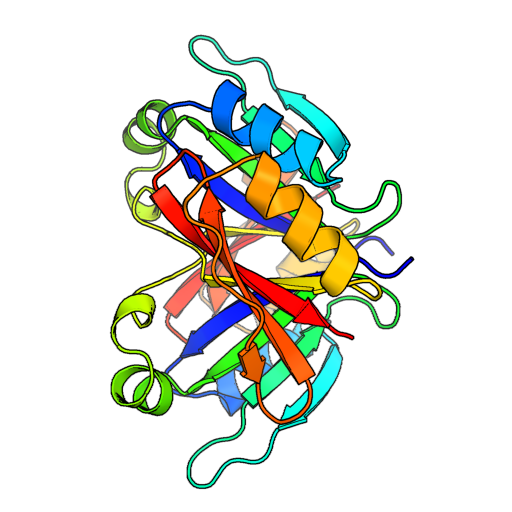.969 5.109 1 97.44 92 THR A O 1
ATOM 754 N N . PRO A 1 93 ? 2.83 23.141 3.273 1 97.62 93 PRO A N 1
ATOM 755 C CA . PRO A 1 93 ? 1.665 24.016 3.381 1 97.62 93 PRO A CA 1
ATOM 756 C C . PRO A 1 93 ? 0.38 23.359 2.877 1 97.62 93 PRO A C 1
ATOM 758 O O . PRO A 1 93 ? -0.692 23.969 2.941 1 97.62 93 PRO A O 1
ATOM 761 N N . THR A 1 94 ? 0.438 22.172 2.396 1 98.12 94 THR A N 1
ATOM 762 C CA . THR A 1 94 ? -0.699 21.531 1.752 1 98.12 94 THR A CA 1
ATOM 763 C C . THR A 1 94 ? -1.52 20.734 2.768 1 98.12 94 THR A C 1
ATOM 765 O O . THR A 1 94 ? -2.574 20.203 2.434 1 98.12 94 THR A O 1
ATOM 768 N N . THR A 1 95 ? -1.044 20.766 3.975 1 98.75 95 THR A N 1
ATOM 769 C CA . THR A 1 95 ? -1.726 19.969 4.988 1 98.75 95 THR A CA 1
ATOM 770 C C . THR A 1 95 ? -3.066 20.594 5.359 1 98.75 95 THR A C 1
ATOM 772 O O . THR A 1 95 ? -3.135 21.781 5.66 1 98.75 95 THR A O 1
ATOM 775 N N . SER A 1 96 ? -4.055 19.812 5.324 1 98.69 96 SER A N 1
ATOM 776 C CA . SER A 1 96 ? -5.375 20.312 5.684 1 98.69 96 SER A CA 1
ATOM 777 C C . SER A 1 96 ? -5.551 20.375 7.195 1 98.69 96 SER A C 1
ATOM 779 O O . SER A 1 96 ? -4.766 19.781 7.941 1 98.69 96 SER A O 1
ATOM 781 N N . ASP A 1 97 ? -6.648 21.062 7.59 1 98.5 97 ASP A N 1
ATOM 782 C CA . ASP A 1 97 ? -7.066 20.984 8.984 1 98.5 97 ASP A CA 1
ATOM 783 C C . ASP A 1 97 ? -7.629 19.609 9.32 1 98.5 97 ASP A C 1
ATOM 785 O O . ASP A 1 97 ? -7.953 18.828 8.422 1 98.5 97 ASP A O 1
ATOM 789 N N . LEU A 1 98 ? -7.648 19.375 10.625 1 98.56 98 LEU A N 1
ATOM 790 C CA . LEU A 1 98 ? -8.305 18.141 11.078 1 98.56 98 LEU A CA 1
ATOM 791 C C . LEU A 1 98 ? -9.781 18.141 10.688 1 98.56 98 LEU A C 1
ATOM 793 O O . LEU A 1 98 ? -10.453 19.172 10.805 1 98.56 98 LEU A O 1
ATOM 797 N N . MET A 1 99 ? -10.219 16.984 10.188 1 98.25 99 MET A N 1
ATOM 798 C CA . MET A 1 99 ? -11.625 16.797 9.82 1 98.25 99 MET A CA 1
ATOM 799 C C . MET A 1 99 ? -12.195 15.547 10.5 1 98.25 99 MET A C 1
ATOM 801 O O . MET A 1 99 ? -11.445 14.695 10.984 1 98.25 99 MET A O 1
ATOM 805 N N . ASP A 1 100 ? -13.508 15.5 10.547 1 97.06 100 ASP A N 1
ATOM 806 C CA . ASP A 1 100 ? -14.18 14.305 11.047 1 97.06 100 ASP A CA 1
ATOM 807 C C . ASP A 1 100 ? -14.391 13.281 9.93 1 97.06 100 ASP A C 1
ATOM 809 O O . ASP A 1 100 ? -14.93 13.617 8.867 1 97.06 100 ASP A O 1
ATOM 813 N N . ALA A 1 101 ? -13.914 12.156 10.086 1 94.06 101 ALA A N 1
ATOM 814 C CA . ALA A 1 101 ? -14.141 11.016 9.203 1 94.06 101 ALA A CA 1
ATOM 815 C C . ALA A 1 101 ? -14.859 9.891 9.938 1 94.06 101 ALA A C 1
ATOM 817 O O . ALA A 1 101 ? -14.219 8.953 10.43 1 94.06 101 ALA A O 1
ATOM 818 N N . ASN A 1 102 ? -16.156 9.914 9.781 1 90.25 102 ASN A N 1
ATOM 819 C CA . ASN A 1 102 ? -17 8.898 10.422 1 90.25 102 ASN A CA 1
ATOM 820 C C . ASN A 1 102 ? -16.656 8.734 11.898 1 90.25 102 ASN A C 1
ATOM 822 O O . ASN A 1 102 ? -16.406 7.625 12.359 1 90.25 102 ASN A O 1
ATOM 826 N N . GLY A 1 103 ? -16.484 9.844 12.617 1 94.12 103 GLY A N 1
ATOM 827 C CA . GLY A 1 103 ? -16.25 9.82 14.055 1 94.12 103 GLY A CA 1
ATOM 828 C C . GLY A 1 103 ? -14.781 9.797 14.43 1 94.12 103 GLY A C 1
ATOM 829 O O . GLY A 1 103 ? -14.438 9.82 15.609 1 94.12 103 GLY A O 1
ATOM 830 N N . LYS A 1 104 ? -13.977 9.664 13.508 1 96.69 104 LYS A N 1
ATOM 831 C CA . LYS A 1 104 ? -12.539 9.703 13.742 1 96.69 104 LYS A CA 1
ATOM 832 C C . LYS A 1 104 ? -11.914 10.969 13.164 1 96.69 104 LYS A C 1
ATOM 834 O O . LYS A 1 104 ? -12.414 11.516 12.188 1 96.69 104 LYS A O 1
ATOM 839 N N . LYS A 1 105 ? -10.812 11.438 13.727 1 98.5 105 LYS A N 1
ATOM 840 C CA . LYS A 1 105 ? -10.078 12.578 13.188 1 98.5 105 LYS A CA 1
ATOM 841 C C . LYS A 1 105 ? -9.195 12.164 12.016 1 98.5 105 LYS A C 1
ATOM 843 O O . LYS A 1 105 ? -8.57 11.102 12.047 1 98.5 105 LYS A O 1
ATOM 848 N N . ALA A 1 106 ? -9.203 12.969 11.039 1 98.75 106 ALA A N 1
ATOM 849 C CA . ALA A 1 106 ? -8.391 12.711 9.852 1 98.75 106 ALA A CA 1
ATOM 850 C C . ALA A 1 106 ? -7.91 14.016 9.219 1 98.75 106 ALA A C 1
ATOM 852 O O . ALA A 1 106 ? -8.414 15.094 9.547 1 98.75 106 ALA A O 1
ATOM 853 N N . PHE A 1 107 ? -6.938 13.961 8.359 1 98.81 107 PHE A N 1
ATOM 854 C CA . PHE A 1 107 ? -6.508 15.086 7.535 1 98.81 107 PHE A CA 1
ATOM 855 C C . PHE A 1 107 ? -5.766 14.594 6.297 1 98.81 107 PHE A C 1
ATOM 857 O O . PHE A 1 107 ? -5.387 13.422 6.215 1 98.81 107 PHE A O 1
ATOM 864 N N . ASN A 1 108 ? -5.648 15.359 5.312 1 98.56 108 ASN A N 1
ATOM 865 C CA . ASN A 1 108 ? -4.934 15.031 4.086 1 98.56 108 ASN A CA 1
ATOM 866 C C . ASN A 1 108 ? -3.729 15.938 3.877 1 98.56 108 ASN A C 1
ATOM 868 O O . ASN A 1 108 ? -3.629 17 4.496 1 98.56 108 ASN A O 1
ATOM 872 N N . PHE A 1 109 ? -2.848 15.547 3.102 1 98.69 109 PHE A N 1
ATOM 873 C CA . PHE A 1 109 ? -1.646 16.297 2.76 1 98.69 109 PHE A CA 1
ATOM 874 C C . PHE A 1 109 ? -1.119 15.883 1.391 1 98.69 109 PHE A C 1
ATOM 876 O O . PHE A 1 109 ? -1.528 14.852 0.847 1 98.69 109 PHE A O 1
ATOM 883 N N . GLN A 1 110 ? -0.256 16.672 0.833 1 98.12 110 GLN A N 1
ATOM 884 C CA . GLN A 1 110 ? 0.438 16.375 -0.416 1 98.12 110 GLN A CA 1
ATOM 885 C C . GLN A 1 110 ? 1.926 16.125 -0.175 1 98.12 110 GLN A C 1
ATOM 887 O O . GLN A 1 110 ? 2.566 16.875 0.57 1 98.12 110 GLN A O 1
ATOM 892 N N . SER A 1 111 ? 2.434 15.062 -0.708 1 98.19 111 SER A N 1
ATOM 893 C CA . SER A 1 111 ? 3.879 14.867 -0.678 1 98.19 111 SER A CA 1
ATOM 894 C C . SER A 1 111 ? 4.582 15.75 -1.702 1 98.19 111 SER A C 1
ATOM 896 O O . SER A 1 111 ? 3.928 16.391 -2.527 1 98.19 111 SER A O 1
ATOM 898 N N . PRO A 1 112 ? 5.895 15.812 -1.725 1 97.94 112 PRO A N 1
ATOM 899 C CA . PRO A 1 112 ? 6.633 16.672 -2.652 1 97.94 112 PRO A CA 1
ATOM 900 C C . PRO A 1 112 ? 6.375 16.312 -4.117 1 97.94 112 PRO A C 1
ATOM 902 O O . PRO A 1 112 ? 6.496 17.172 -4.992 1 97.94 112 PRO A O 1
ATOM 905 N N . SER A 1 113 ? 6.004 15.07 -4.363 1 96.75 113 SER A N 1
ATOM 906 C CA . SER A 1 113 ? 5.781 14.633 -5.734 1 96.75 113 SER A CA 1
ATOM 907 C C . SER A 1 113 ? 4.406 15.047 -6.234 1 96.75 113 SER A C 1
ATOM 909 O O . SER A 1 113 ? 4.055 14.797 -7.391 1 96.75 113 SER A O 1
ATOM 911 N N . GLY A 1 114 ? 3.611 15.602 -5.375 1 96.56 114 GLY A N 1
ATOM 912 C CA . GLY A 1 114 ? 2.281 16.047 -5.762 1 96.56 114 GLY A CA 1
ATOM 913 C C . GLY A 1 114 ? 1.201 15.023 -5.469 1 96.56 114 GLY A C 1
ATOM 914 O O . GLY A 1 114 ? 0.025 15.258 -5.758 1 96.56 114 GLY A O 1
ATOM 915 N N . ASN A 1 115 ? 1.547 13.914 -4.965 1 96.44 115 ASN A N 1
ATOM 916 C CA . ASN A 1 115 ? 0.564 12.906 -4.586 1 96.44 115 ASN A CA 1
ATOM 917 C C . ASN A 1 115 ? -0.131 13.266 -3.275 1 96.44 115 ASN A C 1
ATOM 919 O O . ASN A 1 115 ? 0.509 13.742 -2.34 1 96.44 115 ASN A O 1
ATOM 923 N N . TYR A 1 116 ? -1.393 12.984 -3.209 1 97.44 116 TYR A N 1
ATOM 924 C CA . TYR A 1 116 ? -2.152 13.227 -1.985 1 97.44 116 TYR A CA 1
ATOM 925 C C . TYR A 1 116 ? -2.34 11.93 -1.199 1 97.44 116 TYR A C 1
ATOM 927 O O . TYR A 1 116 ? -2.6 10.875 -1.78 1 97.44 116 TYR A O 1
ATOM 935 N N . TYR A 1 117 ? -2.203 12.055 0.127 1 98.5 117 TYR A N 1
ATOM 936 C CA . TYR A 1 117 ? -2.469 10.977 1.079 1 98.5 117 TYR A CA 1
ATOM 937 C C . TYR A 1 117 ? -3.268 11.492 2.271 1 98.5 117 TYR A C 1
ATOM 939 O O . TYR A 1 117 ? -3.514 12.695 2.387 1 98.5 117 TYR A O 1
ATOM 947 N N . ALA A 1 118 ? -3.699 10.57 3.086 1 98.5 118 ALA A N 1
ATOM 948 C CA . ALA A 1 118 ? -4.438 10.961 4.285 1 98.5 118 ALA A CA 1
ATOM 949 C C . ALA A 1 118 ? -3.898 10.234 5.516 1 98.5 118 ALA A C 1
ATOM 951 O O . ALA A 1 118 ? -3.352 9.133 5.41 1 98.5 118 ALA A O 1
ATOM 952 N N . PHE A 1 119 ? -4 10.93 6.633 1 98.81 119 PHE A N 1
ATOM 953 C CA . PHE A 1 119 ? -3.844 10.328 7.949 1 98.81 119 PHE A CA 1
ATOM 954 C C . PHE A 1 119 ? -5.188 10.227 8.656 1 98.81 119 PHE A C 1
ATOM 956 O O . PHE A 1 119 ? -6.047 11.102 8.508 1 98.81 119 PHE A O 1
ATOM 963 N N . MET A 1 120 ? -5.328 9.219 9.438 1 98.69 120 MET A N 1
ATOM 964 C CA . MET A 1 120 ? -6.504 9.062 10.289 1 98.69 120 MET A CA 1
ATOM 965 C C . MET A 1 120 ? -6.113 8.508 11.656 1 98.69 120 MET A C 1
ATOM 967 O O . MET A 1 120 ? -5.152 7.746 11.773 1 98.69 120 MET A O 1
ATOM 971 N N . GLU A 1 121 ? -6.887 8.914 12.625 1 98.12 121 GLU A N 1
ATOM 972 C CA . GLU A 1 121 ? -6.637 8.445 13.984 1 98.12 121 GLU A CA 1
ATOM 973 C C . GLU A 1 121 ? -7.117 7.012 14.172 1 98.12 121 GLU A C 1
ATOM 975 O O . GLU A 1 121 ? -8.164 6.625 13.648 1 98.12 121 GLU A O 1
ATOM 980 N N . ILE A 1 122 ? -6.34 6.227 14.883 1 92.62 122 ILE A N 1
ATOM 981 C CA . ILE A 1 122 ? -6.82 4.922 15.328 1 92.62 122 ILE A CA 1
ATOM 982 C C . ILE A 1 122 ? -7.082 4.953 16.828 1 92.62 122 ILE A C 1
ATOM 984 O O . ILE A 1 122 ? -6.422 5.691 17.562 1 92.62 122 ILE A O 1
ATOM 988 N N . MET B 1 1 ? 4.023 2.316 19.312 1 63.12 1 MET B N 1
ATOM 989 C CA . MET B 1 1 ? 2.986 3.176 18.734 1 63.12 1 MET B CA 1
ATOM 990 C C . MET B 1 1 ? 2.568 2.686 17.359 1 63.12 1 MET B C 1
ATOM 992 O O . MET B 1 1 ? 3.412 2.27 16.562 1 63.12 1 MET B O 1
ATOM 996 N N . ALA B 1 2 ? 1.157 2.59 17.156 1 90.12 2 ALA B N 1
ATOM 997 C CA . ALA B 1 2 ? 0.739 1.988 15.898 1 90.12 2 ALA B CA 1
ATOM 998 C C . ALA B 1 2 ? 0.887 2.979 14.742 1 90.12 2 ALA B C 1
ATOM 1000 O O . ALA B 1 2 ? 0.564 4.16 14.891 1 90.12 2 ALA B O 1
ATOM 1001 N N . PHE B 1 3 ? 1.646 2.795 13.875 1 98.25 3 PHE B N 1
ATOM 1002 C CA . PHE B 1 3 ? 1.752 3.465 12.586 1 98.25 3 PHE B CA 1
ATOM 1003 C C . PHE B 1 3 ? 1.544 2.477 11.445 1 98.25 3 PHE B C 1
ATOM 1005 O O . PHE B 1 3 ? 2.434 1.68 11.133 1 98.25 3 PHE B O 1
ATOM 1012 N N . ASN B 1 4 ? 0.342 2.574 10.797 1 98.62 4 ASN B N 1
ATOM 1013 C CA . ASN B 1 4 ? -0.044 1.591 9.789 1 98.62 4 ASN B CA 1
ATOM 1014 C C . ASN B 1 4 ? -0.126 2.217 8.398 1 98.62 4 ASN B C 1
ATOM 1016 O O . ASN B 1 4 ? -0.341 3.422 8.273 1 98.62 4 ASN B O 1
ATOM 1020 N N . ILE B 1 5 ? 0.078 1.441 7.418 1 98.94 5 ILE B N 1
ATOM 1021 C CA . ILE B 1 5 ? -0.214 1.8 6.035 1 98.94 5 ILE B CA 1
ATOM 1022 C C . ILE B 1 5 ? -1.398 0.979 5.527 1 98.94 5 ILE B C 1
ATOM 1024 O O . ILE B 1 5 ? -1.378 -0.253 5.586 1 98.94 5 ILE B O 1
ATOM 1028 N N . CYS B 1 6 ? -2.4 1.624 5.078 1 98.88 6 CYS B N 1
ATOM 1029 C CA . CYS B 1 6 ? -3.539 0.994 4.422 1 98.88 6 CYS B CA 1
ATOM 1030 C C . CYS B 1 6 ? -3.617 1.406 2.955 1 98.88 6 CYS B C 1
ATOM 1032 O O . CYS B 1 6 ? -3.717 2.594 2.645 1 98.88 6 CYS B O 1
ATOM 1034 N N . VAL B 1 7 ? -3.543 0.406 2.078 1 98.94 7 VAL B N 1
ATOM 1035 C CA . VAL B 1 7 ? -3.713 0.641 0.647 1 98.94 7 VAL B CA 1
ATOM 1036 C C . VAL B 1 7 ? -5.172 0.422 0.256 1 98.94 7 VAL B C 1
ATOM 1038 O O . VAL B 1 7 ? -5.758 -0.614 0.578 1 98.94 7 VAL B O 1
ATOM 1041 N N . ASN B 1 8 ? -5.738 1.414 -0.424 1 98.81 8 ASN B N 1
ATOM 1042 C CA . ASN B 1 8 ? -7.113 1.265 -0.88 1 98.81 8 ASN B CA 1
ATOM 1043 C C . ASN B 1 8 ? -7.18 0.684 -2.289 1 98.81 8 ASN B C 1
ATOM 1045 O O . ASN B 1 8 ? -6.535 1.199 -3.207 1 98.81 8 ASN B O 1
ATOM 1049 N N . LEU B 1 9 ? -7.871 -0.41 -2.443 1 98.75 9 LEU B N 1
ATOM 1050 C CA . LEU B 1 9 ? -8.133 -1.032 -3.736 1 98.75 9 LEU B CA 1
ATOM 1051 C C . LEU B 1 9 ? -9.578 -0.799 -4.168 1 98.75 9 LEU B C 1
ATOM 1053 O O . LEU B 1 9 ? -10.508 -1.058 -3.404 1 98.75 9 LEU B O 1
ATOM 1057 N N . TYR B 1 10 ? -9.734 -0.303 -5.359 1 98.44 10 TYR B N 1
ATOM 1058 C CA . TYR B 1 10 ? -11.062 -0.03 -5.898 1 98.44 10 TYR B CA 1
ATOM 1059 C C . TYR B 1 10 ? -11.414 -1.024 -7 1 98.44 10 TYR B C 1
ATOM 1061 O O . TYR B 1 10 ? -10.82 -1.008 -8.078 1 98.44 10 TYR B O 1
ATOM 1069 N N . VAL B 1 11 ? -12.383 -1.837 -6.777 1 98.19 11 VAL B N 1
ATOM 1070 C CA . VAL B 1 11 ? -12.641 -2.953 -7.68 1 98.19 11 VAL B CA 1
ATOM 1071 C C . VAL B 1 11 ? -14.141 -3.045 -7.977 1 98.19 11 VAL B C 1
ATOM 1073 O O . VAL B 1 11 ? -14.953 -2.455 -7.266 1 98.19 11 VAL B O 1
ATOM 1076 N N . LYS B 1 12 ? -14.492 -3.777 -9.016 1 96.44 12 LYS B N 1
ATOM 1077 C CA . LYS B 1 12 ? -15.891 -3.959 -9.383 1 96.44 12 LYS B CA 1
ATOM 1078 C C . LYS B 1 12 ? -16.562 -5.004 -8.5 1 96.44 12 LYS B C 1
ATOM 1080 O O . LYS B 1 12 ? -17.734 -4.863 -8.141 1 96.44 12 LYS B O 1
ATOM 1085 N N . GLU B 1 13 ? -15.883 -6.074 -8.18 1 97 13 GLU B N 1
ATOM 1086 C CA . GLU B 1 13 ? -16.422 -7.18 -7.391 1 97 13 GLU B CA 1
ATOM 1087 C C . GLU B 1 13 ? -15.648 -7.348 -6.082 1 97 13 GLU B C 1
ATOM 1089 O O . GLU B 1 13 ? -14.695 -8.125 -6.02 1 97 13 GLU B O 1
ATOM 1094 N N . VAL B 1 14 ? -16.141 -6.805 -5.062 1 98.25 14 VAL B N 1
ATOM 1095 C CA . VAL B 1 14 ? -15.445 -6.723 -3.785 1 98.25 14 VAL B CA 1
ATOM 1096 C C . VAL B 1 14 ? -15.273 -8.125 -3.201 1 98.25 14 VAL B C 1
ATOM 1098 O O . VAL B 1 14 ? -14.156 -8.531 -2.863 1 98.25 14 VAL B O 1
ATOM 1101 N N . GLU B 1 15 ? -16.375 -8.914 -3.156 1 97.75 15 GLU B N 1
ATOM 1102 C CA . GLU B 1 15 ? -16.328 -10.219 -2.504 1 97.75 15 GLU B CA 1
ATOM 1103 C C . GLU B 1 15 ? -15.383 -11.164 -3.232 1 97.75 15 GLU B C 1
ATOM 1105 O O . GLU B 1 15 ? -14.664 -11.945 -2.602 1 97.75 15 GLU B O 1
ATOM 1110 N N . LYS B 1 16 ? -15.367 -11.133 -4.551 1 98.19 16 LYS B N 1
ATOM 1111 C CA . LYS B 1 16 ? -14.445 -11.961 -5.32 1 98.19 16 LYS B CA 1
ATOM 1112 C C . LYS B 1 16 ? -12.992 -11.602 -5.008 1 98.19 16 LYS B C 1
ATOM 1114 O O . LYS B 1 16 ? -12.148 -12.484 -4.887 1 98.19 16 LYS B O 1
ATOM 1119 N N . GLU B 1 17 ? -12.75 -10.32 -4.91 1 98.62 17 GLU B N 1
ATOM 1120 C CA . GLU B 1 17 ? -11.398 -9.867 -4.594 1 98.62 17 GLU B CA 1
ATOM 1121 C C . GLU B 1 17 ? -10.984 -10.312 -3.193 1 98.62 17 GLU B C 1
ATOM 1123 O O . GLU B 1 17 ? -9.875 -10.812 -2.998 1 98.62 17 GLU B O 1
ATOM 1128 N N . VAL B 1 18 ? -11.867 -10.117 -2.23 1 98.56 18 VAL B N 1
ATOM 1129 C CA . VAL B 1 18 ? -11.602 -10.5 -0.847 1 98.56 18 VAL B CA 1
ATOM 1130 C C . VAL B 1 18 ? -11.328 -12 -0.77 1 98.56 18 VAL B C 1
ATOM 1132 O O . VAL B 1 18 ? -10.344 -12.43 -0.158 1 98.56 18 VAL B O 1
ATOM 1135 N N . ASP B 1 19 ? -12.172 -12.797 -1.431 1 98.56 19 ASP B N 1
ATOM 1136 C CA . ASP B 1 19 ? -12.023 -14.242 -1.425 1 98.56 19 ASP B CA 1
ATOM 1137 C C . ASP B 1 19 ? -10.68 -14.664 -2.031 1 98.56 19 ASP B C 1
ATOM 1139 O O . ASP B 1 19 ? -10.031 -15.586 -1.54 1 98.56 19 ASP B O 1
ATOM 1143 N N . PHE B 1 20 ? -10.336 -13.969 -3.035 1 98.81 20 PHE B N 1
ATOM 1144 C CA . PHE B 1 20 ? -9.055 -14.242 -3.682 1 98.81 20 PHE B CA 1
ATOM 1145 C C . PHE B 1 20 ? -7.902 -14.023 -2.711 1 98.81 20 PHE B C 1
ATOM 1147 O O . PHE B 1 20 ? -7.078 -14.922 -2.51 1 98.81 20 PHE B O 1
ATOM 1154 N N . PHE B 1 21 ? -7.805 -12.875 -2.125 1 98.81 21 PHE B N 1
ATOM 1155 C CA . PHE B 1 21 ? -6.695 -12.57 -1.231 1 98.81 21 PHE B CA 1
ATOM 1156 C C . PHE B 1 21 ? -6.715 -13.484 -0.01 1 98.81 21 PHE B C 1
ATOM 1158 O O . PHE B 1 21 ? -5.664 -13.891 0.485 1 98.81 21 PHE B O 1
ATOM 1165 N N . ARG B 1 22 ? -7.883 -13.82 0.474 1 98.56 22 ARG B N 1
ATOM 1166 C CA . ARG B 1 22 ? -7.969 -14.766 1.583 1 98.56 22 ARG B CA 1
ATOM 1167 C C . ARG B 1 22 ? -7.395 -16.125 1.194 1 98.56 22 ARG B C 1
ATOM 1169 O O . ARG B 1 22 ? -6.734 -16.781 2.006 1 98.56 22 ARG B O 1
ATOM 1176 N N . SER B 1 23 ? -7.613 -16.547 0.009 1 98.12 23 SER B N 1
ATOM 1177 C CA . SER B 1 23 ? -7.141 -17.844 -0.459 1 98.12 23 SER B CA 1
ATOM 1178 C C . SER B 1 23 ? -5.617 -17.906 -0.491 1 98.12 23 SER B C 1
ATOM 1180 O O . SER B 1 23 ? -5.027 -18.984 -0.467 1 98.12 23 SER B O 1
ATOM 1182 N N . ILE B 1 24 ? -5.023 -16.734 -0.522 1 97.56 24 ILE B N 1
ATOM 1183 C CA . ILE B 1 24 ? -3.566 -16.766 -0.594 1 97.56 24 ILE B CA 1
ATOM 1184 C C . ILE B 1 24 ? -2.971 -16.281 0.726 1 97.56 24 ILE B C 1
ATOM 1186 O O . ILE B 1 24 ? -1.809 -15.875 0.777 1 97.56 24 ILE B O 1
ATOM 1190 N N . GLY B 1 25 ? -3.734 -16.141 1.77 1 97.31 25 GLY B N 1
ATOM 1191 C CA . GLY B 1 25 ? -3.154 -16.047 3.1 1 97.31 25 GLY B CA 1
ATOM 1192 C C . GLY B 1 25 ? -3.549 -14.773 3.83 1 97.31 25 GLY B C 1
ATOM 1193 O O . GLY B 1 25 ? -3.232 -14.609 5.008 1 97.31 25 GLY B O 1
ATOM 1194 N N . PHE B 1 26 ? -4.234 -13.883 3.146 1 98.75 26 PHE B N 1
ATOM 1195 C CA . PHE B 1 26 ? -4.684 -12.68 3.838 1 98.75 26 PHE B CA 1
ATOM 1196 C C . PHE B 1 26 ? -5.812 -13.008 4.809 1 98.75 26 PHE B C 1
ATOM 1198 O O . PHE B 1 26 ? -6.598 -13.93 4.57 1 98.75 26 PHE B O 1
ATOM 1205 N N . LEU B 1 27 ? -5.836 -12.18 5.848 1 98.75 27 LEU B N 1
ATOM 1206 C CA . LEU B 1 27 ? -6.883 -12.273 6.859 1 98.75 27 LEU B CA 1
ATOM 1207 C C . LEU B 1 27 ? -7.859 -11.109 6.742 1 98.75 27 LEU B C 1
ATOM 1209 O O . LEU B 1 27 ? -7.449 -9.977 6.5 1 98.75 27 LEU B O 1
ATOM 1213 N N . GLU B 1 28 ? -9.125 -11.422 6.891 1 98.62 28 GLU B N 1
ATOM 1214 C CA . GLU B 1 28 ? -10.102 -10.344 7.039 1 98.62 28 GLU B CA 1
ATOM 1215 C C . GLU B 1 28 ? -10.047 -9.742 8.438 1 98.62 28 GLU B C 1
ATOM 1217 O O . GLU B 1 28 ? -10.172 -10.461 9.438 1 98.62 28 GLU B O 1
ATOM 1222 N N . ILE B 1 29 ? -9.906 -8.477 8.508 1 98.31 29 ILE B N 1
ATOM 1223 C CA . ILE B 1 29 ? -9.734 -7.773 9.781 1 98.31 29 ILE B CA 1
ATOM 1224 C C . ILE B 1 29 ? -11.031 -7.066 10.164 1 98.31 29 ILE B C 1
ATOM 1226 O O . ILE B 1 29 ? -11.438 -7.098 11.328 1 98.31 29 ILE B O 1
ATOM 1230 N N . GLU B 1 30 ? -11.57 -6.387 9.242 1 97.25 30 GLU B N 1
ATOM 1231 C CA . GLU B 1 30 ? -12.773 -5.586 9.445 1 97.25 30 GLU B CA 1
ATOM 1232 C C . GLU B 1 30 ? -13.633 -5.543 8.188 1 97.25 30 GLU B C 1
ATOM 1234 O O . GLU B 1 30 ? -13.117 -5.629 7.074 1 97.25 30 GLU B O 1
ATOM 1239 N N . ARG B 1 31 ? -14.961 -5.453 8.398 1 97.56 31 ARG B N 1
ATOM 1240 C CA . ARG B 1 31 ? -15.922 -5.246 7.316 1 97.56 31 ARG B CA 1
ATOM 1241 C C . ARG B 1 31 ? -16.875 -4.102 7.641 1 97.56 31 ARG B C 1
ATOM 1243 O O . ARG B 1 31 ? -17.453 -4.062 8.727 1 97.56 31 ARG B O 1
ATOM 1250 N N . HIS B 1 32 ? -16.875 -3.162 6.738 1 95.5 32 HIS B N 1
ATOM 1251 C CA . HIS B 1 32 ? -17.781 -2.021 6.887 1 95.5 32 HIS B CA 1
ATOM 1252 C C . HIS B 1 32 ? -19 -2.168 5.996 1 95.5 32 HIS B C 1
ATOM 1254 O O . HIS B 1 32 ? -18.891 -2.131 4.77 1 95.5 32 HIS B O 1
ATOM 1260 N N . LYS B 1 33 ? -20.125 -2.271 6.648 1 92.56 33 LYS B N 1
ATOM 1261 C CA . LYS B 1 33 ? -21.391 -2.445 5.918 1 92.56 33 LYS B CA 1
ATOM 1262 C C . LYS B 1 33 ? -21.875 -1.119 5.34 1 92.56 33 LYS B C 1
ATOM 1264 O O . LYS B 1 33 ? -21.938 -0.113 6.051 1 92.56 33 LYS B O 1
ATOM 1269 N N . MET B 1 34 ? -22.016 -1.162 4.066 1 89 34 MET B N 1
ATOM 1270 C CA . MET B 1 34 ? -22.562 0.005 3.379 1 89 34 MET B CA 1
ATOM 1271 C C . MET B 1 34 ? -23.844 -0.349 2.635 1 89 34 MET B C 1
ATOM 1273 O O . MET B 1 34 ? -24.234 -1.519 2.57 1 89 34 MET B O 1
ATOM 1277 N N . GLU B 1 35 ? -24.578 0.632 2.193 1 84.12 35 GLU B N 1
ATOM 1278 C CA . GLU B 1 35 ? -25.875 0.415 1.562 1 84.12 35 GLU B CA 1
ATOM 1279 C C . GLU B 1 35 ? -25.766 -0.55 0.385 1 84.12 35 GLU B C 1
ATOM 1281 O O . GLU B 1 35 ? -26.516 -1.521 0.297 1 84.12 35 GLU B O 1
ATOM 1286 N N . ASN B 1 36 ? -24.828 -0.322 -0.551 1 84.44 36 ASN B N 1
ATOM 1287 C CA . ASN B 1 36 ? -24.812 -1.116 -1.774 1 84.44 36 ASN B CA 1
ATOM 1288 C C . ASN B 1 36 ? -23.656 -2.113 -1.771 1 84.44 36 ASN B C 1
ATOM 1290 O O . ASN B 1 36 ? -23.719 -3.154 -2.426 1 84.44 36 ASN B O 1
ATOM 1294 N N . SER B 1 37 ? -22.594 -1.791 -1.15 1 87.44 37 SER B N 1
ATOM 1295 C CA . SER B 1 37 ? -21.453 -2.697 -1.127 1 87.44 37 SER B CA 1
ATOM 1296 C C . SER B 1 37 ? -20.594 -2.473 0.114 1 87.44 37 SER B C 1
ATOM 1298 O O . SER B 1 37 ? -20.297 -1.33 0.476 1 87.44 37 SER B O 1
ATOM 1300 N N . ASP B 1 38 ? -20.078 -3.588 0.671 1 92.94 38 ASP B N 1
ATOM 1301 C CA . ASP B 1 38 ? -19.203 -3.508 1.843 1 92.94 38 ASP B CA 1
ATOM 1302 C C . ASP B 1 38 ? -17.781 -3.15 1.443 1 92.94 38 ASP B C 1
ATOM 1304 O O . ASP B 1 38 ? -17.344 -3.471 0.337 1 92.94 38 ASP B O 1
ATOM 1308 N N . SER B 1 39 ? -17.125 -2.424 2.26 1 98 39 SER B N 1
ATOM 1309 C CA . SER B 1 39 ? -15.664 -2.365 2.195 1 98 39 SER B CA 1
ATOM 1310 C C . SER B 1 39 ? -15.023 -3.322 3.197 1 98 39 SER B C 1
ATOM 1312 O O . SER B 1 39 ? -15.531 -3.492 4.309 1 98 39 SER B O 1
ATOM 1314 N N . VAL B 1 40 ? -13.969 -3.949 2.83 1 98.69 40 VAL B N 1
ATOM 1315 C CA . VAL B 1 40 ? -13.359 -4.98 3.662 1 98.69 40 VAL B CA 1
ATOM 1316 C C . VAL B 1 40 ? -11.867 -4.68 3.84 1 98.69 40 VAL B C 1
ATOM 1318 O O . VAL B 1 40 ? -11.164 -4.391 2.867 1 98.69 40 VAL B O 1
ATOM 1321 N N . VAL B 1 41 ? -11.414 -4.676 5.043 1 98.81 41 VAL B N 1
ATOM 1322 C CA . VAL B 1 41 ? -10 -4.531 5.371 1 98.81 41 VAL B CA 1
ATOM 1323 C C . VAL B 1 41 ? -9.375 -5.91 5.566 1 98.81 41 VAL B C 1
ATOM 1325 O O . VAL B 1 41 ? -9.891 -6.73 6.328 1 98.81 41 VAL B O 1
ATOM 1328 N N . ILE B 1 42 ? -8.297 -6.164 4.84 1 98.88 42 ILE B N 1
ATOM 1329 C CA . ILE B 1 42 ? -7.574 -7.426 4.973 1 98.88 42 ILE B CA 1
ATOM 1330 C C . ILE B 1 42 ? -6.102 -7.152 5.273 1 98.88 42 ILE B C 1
ATOM 1332 O O . ILE B 1 42 ? -5.605 -6.051 5.023 1 98.88 42 ILE B O 1
ATOM 1336 N N . SER B 1 43 ? -5.434 -8.086 5.844 1 98.88 43 SER B N 1
ATOM 1337 C CA . SER B 1 43 ? -4.027 -7.996 6.223 1 98.88 43 SER B CA 1
ATOM 1338 C C . SER B 1 43 ? -3.334 -9.352 6.098 1 98.88 43 SER B C 1
ATOM 1340 O O . SER B 1 43 ? -3.932 -10.383 6.391 1 98.88 43 SER B O 1
ATOM 1342 N N . PRO B 1 44 ? -2.072 -9.297 5.656 1 98.5 44 PRO B N 1
ATOM 1343 C CA . PRO B 1 44 ? -1.382 -10.586 5.605 1 98.5 44 PRO B CA 1
ATOM 1344 C C . PRO B 1 44 ? -1.041 -11.133 6.988 1 98.5 44 PRO B C 1
ATOM 1346 O O . PRO B 1 44 ? -0.759 -12.32 7.141 1 98.5 44 PRO B O 1
ATOM 1349 N N . LEU B 1 45 ? -0.971 -10.227 7.992 1 97.81 45 LEU B N 1
ATOM 1350 C CA . LEU B 1 45 ? -0.643 -10.609 9.359 1 97.81 45 LEU B CA 1
ATOM 1351 C C . LEU B 1 45 ? -1.687 -10.078 10.336 1 97.81 45 LEU B C 1
ATOM 1353 O O . LEU B 1 45 ? -2.178 -8.961 10.188 1 97.81 45 LEU B O 1
ATOM 1357 N N . SER B 1 46 ? -1.998 -10.883 11.398 1 96.31 46 SER B N 1
ATOM 1358 C CA . SER B 1 46 ? -3.008 -10.484 12.375 1 96.31 46 SER B CA 1
ATOM 1359 C C . SER B 1 46 ? -2.508 -9.336 13.25 1 96.31 46 SER B C 1
ATOM 1361 O O . SER B 1 46 ? -3.305 -8.539 13.75 1 96.31 46 SER B O 1
ATOM 1363 N N . ASP B 1 47 ? -1.254 -9.25 13.453 1 95.31 47 ASP B N 1
ATOM 1364 C CA . ASP B 1 47 ? -0.669 -8.234 14.32 1 95.31 47 ASP B CA 1
ATOM 1365 C C . ASP B 1 47 ? 0.28 -7.32 13.547 1 95.31 47 ASP B C 1
ATOM 1367 O O . ASP B 1 47 ? 1.194 -6.73 14.125 1 95.31 47 ASP B O 1
ATOM 1371 N N . GLY B 1 48 ? 0.151 -7.254 12.273 1 97.31 48 GLY B N 1
ATOM 1372 C CA . GLY B 1 48 ? 1.017 -6.441 11.438 1 97.31 48 GLY B CA 1
ATOM 1373 C C . GLY B 1 48 ? 0.512 -5.02 11.258 1 97.31 48 GLY B C 1
ATOM 1374 O O . GLY B 1 48 ? -0.509 -4.641 11.836 1 97.31 48 GLY B O 1
ATOM 1375 N N . ASN B 1 49 ? 1.235 -4.219 10.461 1 98.44 49 ASN B N 1
ATOM 1376 C CA . ASN B 1 49 ? 0.88 -2.82 10.25 1 98.44 49 ASN B CA 1
ATOM 1377 C C . ASN B 1 49 ? 0.601 -2.533 8.773 1 98.44 49 ASN B C 1
ATOM 1379 O O . ASN B 1 49 ? 0.573 -1.373 8.359 1 98.44 49 ASN B O 1
ATOM 1383 N N . ALA B 1 50 ? 0.458 -3.537 7.938 1 98.75 50 ALA B N 1
ATOM 1384 C CA . ALA B 1 50 ? 0.128 -3.408 6.52 1 98.75 50 ALA B CA 1
ATOM 1385 C C . ALA B 1 50 ? -1.293 -3.891 6.242 1 98.75 50 ALA B C 1
ATOM 1387 O O . ALA B 1 50 ? -1.646 -5.023 6.57 1 98.75 50 ALA B O 1
ATOM 1388 N N . PHE B 1 51 ? -2.086 -3.041 5.559 1 98.81 51 PHE B N 1
ATOM 1389 C CA . PHE B 1 51 ? -3.484 -3.361 5.301 1 98.81 51 PHE B CA 1
ATOM 1390 C C . PHE B 1 51 ? -3.861 -3.025 3.861 1 98.81 51 PHE B C 1
ATOM 1392 O O . PHE B 1 51 ? -3.314 -2.09 3.275 1 98.81 51 PHE B O 1
ATOM 1399 N N . LEU B 1 52 ? -4.746 -3.801 3.289 1 98.94 52 LEU B N 1
ATOM 1400 C CA . LEU B 1 52 ? -5.516 -3.445 2.102 1 98.94 52 LEU B CA 1
ATOM 1401 C C . LEU B 1 52 ? -6.98 -3.205 2.457 1 98.94 52 LEU B C 1
ATOM 1403 O O . LEU B 1 52 ? -7.574 -3.971 3.219 1 98.94 52 LEU B O 1
ATOM 1407 N N . GLN B 1 53 ? -7.504 -2.174 2.006 1 98.81 53 GLN B N 1
ATOM 1408 C CA . GLN B 1 53 ? -8.953 -1.998 2.086 1 98.81 53 GLN B CA 1
ATOM 1409 C C . GLN B 1 53 ? -9.586 -2.037 0.698 1 98.81 53 GLN B C 1
ATOM 1411 O O . GLN B 1 53 ? -9.219 -1.251 -0.179 1 98.81 53 GLN B O 1
ATOM 1416 N N . ILE B 1 54 ? -10.492 -2.938 0.482 1 98.81 54 ILE B N 1
ATOM 1417 C CA . ILE B 1 54 ? -11.117 -3.197 -0.807 1 98.81 54 ILE B CA 1
ATOM 1418 C C . ILE B 1 54 ? -12.477 -2.5 -0.866 1 98.81 54 ILE B C 1
ATOM 1420 O O . ILE B 1 54 ? -13.336 -2.73 -0.014 1 98.81 54 ILE B O 1
ATOM 1424 N N . TRP B 1 55 ? -12.617 -1.684 -1.84 1 98.19 55 TRP B N 1
ATOM 1425 C CA . TRP B 1 55 ? -13.812 -0.862 -2.031 1 98.19 55 TRP B CA 1
ATOM 1426 C C . TRP B 1 55 ? -14.492 -1.192 -3.354 1 98.19 55 TRP B C 1
ATOM 1428 O O . TRP B 1 55 ? -13.836 -1.569 -4.324 1 98.19 55 TRP B O 1
ATOM 1438 N N . ASP B 1 56 ? -15.773 -0.964 -3.342 1 97.62 56 ASP B N 1
ATOM 1439 C CA . ASP B 1 56 ? -16.531 -0.96 -4.59 1 97.62 56 ASP B CA 1
ATOM 1440 C C . ASP B 1 56 ? -16.219 0.28 -5.422 1 97.62 56 ASP B C 1
ATOM 1442 O O . ASP B 1 56 ? -16.453 1.406 -4.984 1 97.62 56 ASP B O 1
ATOM 1446 N N . ILE B 1 57 ? -15.773 0.039 -6.617 1 97.44 57 ILE B N 1
ATOM 1447 C CA . ILE B 1 57 ? -15.32 1.158 -7.434 1 97.44 57 ILE B CA 1
ATOM 1448 C C . ILE B 1 57 ? -16.5 2.055 -7.789 1 97.44 57 ILE B C 1
ATOM 1450 O O . ILE B 1 57 ? -16.344 3.268 -7.953 1 97.44 57 ILE B O 1
ATOM 1454 N N . GLU B 1 58 ? -17.688 1.565 -7.98 1 96.5 58 GLU B N 1
ATOM 1455 C CA . GLU B 1 58 ? -18.859 2.383 -8.305 1 96.5 58 GLU B CA 1
ATOM 1456 C C . GLU B 1 58 ? -19.188 3.346 -7.164 1 96.5 58 GLU B C 1
ATOM 1458 O O . GLU B 1 58 ? -19.594 4.484 -7.406 1 96.5 58 GLU B O 1
ATOM 1463 N N . PHE B 1 59 ? -19.031 2.834 -5.984 1 96.81 59 PHE B N 1
ATOM 1464 C CA . PHE B 1 59 ? -19.219 3.703 -4.824 1 96.81 59 PHE B CA 1
ATOM 1465 C C . PHE B 1 59 ? -18.188 4.824 -4.828 1 96.81 59 PHE B C 1
ATOM 1467 O O . PHE B 1 59 ? -18.531 5.992 -4.621 1 96.81 59 PHE B O 1
ATOM 1474 N N . ILE B 1 60 ? -16.938 4.527 -5.078 1 97.12 60 ILE B N 1
ATOM 1475 C CA . ILE B 1 60 ? -15.844 5.484 -5.031 1 97.12 60 ILE B CA 1
ATOM 1476 C C . ILE B 1 60 ? -16.016 6.523 -6.133 1 97.12 60 ILE B C 1
ATOM 1478 O O . ILE B 1 60 ? -15.773 7.715 -5.918 1 97.12 60 ILE B O 1
ATOM 1482 N N . LYS B 1 61 ? -16.438 6.066 -7.32 1 97.19 61 LYS B N 1
ATOM 1483 C CA . LYS B 1 61 ? -16.656 6.996 -8.422 1 97.19 61 LYS B CA 1
ATOM 1484 C C . LYS B 1 61 ? -17.672 8.07 -8.039 1 97.19 61 LYS B C 1
ATOM 1486 O O . LYS B 1 61 ? -17.594 9.203 -8.523 1 97.19 61 LYS B O 1
ATOM 1491 N N . LYS B 1 62 ? -18.625 7.766 -7.125 1 95.69 62 LYS B N 1
ATOM 1492 C CA . LYS B 1 62 ? -19.688 8.688 -6.707 1 95.69 62 LYS B CA 1
ATOM 1493 C C . LYS B 1 62 ? -19.188 9.641 -5.625 1 95.69 62 LYS B C 1
ATOM 1495 O O . LYS B 1 62 ? -19.469 10.836 -5.664 1 95.69 62 LYS B O 1
ATOM 1500 N N . VAL B 1 63 ? -18.422 9.18 -4.715 1 94.44 63 VAL B N 1
ATOM 1501 C CA . VAL B 1 63 ? -18.141 9.969 -3.518 1 94.44 63 VAL B CA 1
ATOM 1502 C C . VAL B 1 63 ? -16.75 10.609 -3.629 1 94.44 63 VAL B C 1
ATOM 1504 O O . VAL B 1 63 ? -16.5 11.656 -3.029 1 94.44 63 VAL B O 1
ATOM 1507 N N . SER B 1 64 ? -15.789 9.969 -4.277 1 95.94 64 SER B N 1
ATOM 1508 C CA . SER B 1 64 ? -14.422 10.453 -4.457 1 95.94 64 SER B CA 1
ATOM 1509 C C . SER B 1 64 ? -13.891 10.109 -5.844 1 95.94 64 SER B C 1
ATOM 1511 O O . SER B 1 64 ? -12.93 9.344 -5.977 1 95.94 64 SER B O 1
ATOM 1513 N N . PRO B 1 65 ? -14.461 10.75 -6.898 1 97.25 65 PRO B N 1
ATOM 1514 C CA . PRO B 1 65 ? -14.086 10.398 -8.266 1 97.25 65 PRO B CA 1
ATOM 1515 C C . PRO B 1 65 ? -12.617 10.672 -8.57 1 97.25 65 PRO B C 1
ATOM 1517 O O . PRO B 1 65 ? -12.023 10.023 -9.438 1 97.25 65 PRO B O 1
ATOM 1520 N N . GLU B 1 66 ? -11.938 11.531 -7.832 1 95.38 66 GLU B N 1
ATOM 1521 C CA . GLU B 1 66 ? -10.562 11.953 -8.086 1 95.38 66 GLU B CA 1
ATOM 1522 C C . GLU B 1 66 ? -9.578 10.812 -7.84 1 95.38 66 GLU B C 1
ATOM 1524 O O . GLU B 1 66 ? -8.461 10.828 -8.352 1 95.38 66 GLU B O 1
ATOM 1529 N N . VAL B 1 67 ? -9.953 9.797 -7.074 1 96.69 67 VAL B N 1
ATOM 1530 C CA . VAL B 1 67 ? -9.031 8.711 -6.75 1 96.69 67 VAL B CA 1
ATOM 1531 C C . VAL B 1 67 ? -9.484 7.426 -7.434 1 96.69 67 VAL B C 1
ATOM 1533 O O . VAL B 1 67 ? -8.828 6.391 -7.32 1 96.69 67 VAL B O 1
ATOM 1536 N N . ALA B 1 68 ? -10.531 7.449 -8.156 1 96.38 68 ALA B N 1
ATOM 1537 C CA . ALA B 1 68 ? -11.148 6.238 -8.688 1 96.38 68 ALA B CA 1
ATOM 1538 C C . ALA B 1 68 ? -10.188 5.5 -9.617 1 96.38 68 ALA B C 1
ATOM 1540 O O . ALA B 1 68 ? -10.25 4.273 -9.734 1 96.38 68 ALA B O 1
ATOM 1541 N N . ASN B 1 69 ? -9.281 6.23 -10.211 1 95.12 69 ASN B N 1
ATOM 1542 C CA . ASN B 1 69 ? -8.359 5.613 -11.164 1 95.12 69 ASN B CA 1
ATOM 1543 C C . ASN B 1 69 ? -7.039 5.234 -10.508 1 95.12 69 ASN B C 1
ATOM 1545 O O . ASN B 1 69 ? -6.145 4.695 -11.164 1 95.12 69 ASN B O 1
ATOM 1549 N N . ASP B 1 70 ? -6.906 5.531 -9.258 1 96.81 70 ASP B N 1
ATOM 1550 C CA . ASP B 1 70 ? -5.695 5.137 -8.547 1 96.81 70 ASP B CA 1
ATOM 1551 C C . ASP B 1 70 ? -5.535 3.617 -8.531 1 96.81 70 ASP B C 1
ATOM 1553 O O . ASP B 1 70 ? -6.488 2.893 -8.234 1 96.81 70 ASP B O 1
ATOM 1557 N N . LYS B 1 71 ? -4.414 3.156 -8.875 1 96.38 71 LYS B N 1
ATOM 1558 C CA . LYS B 1 71 ? -4.027 1.748 -8.859 1 96.38 71 LYS B CA 1
ATOM 1559 C C . LYS B 1 71 ? -2.615 1.57 -8.305 1 96.38 71 LYS B C 1
ATOM 1561 O O . LYS B 1 71 ? -1.655 2.109 -8.859 1 96.38 71 LYS B O 1
ATOM 1566 N N . PRO B 1 72 ? -2.518 0.828 -7.27 1 98.56 72 PRO B N 1
ATOM 1567 C CA . PRO B 1 72 ? -1.178 0.687 -6.691 1 98.56 72 PRO B CA 1
ATOM 1568 C C . PRO B 1 72 ? -0.301 -0.291 -7.469 1 98.56 72 PRO B C 1
ATOM 1570 O O . PRO B 1 72 ? -0.814 -1.211 -8.109 1 98.56 72 PRO B O 1
ATOM 1573 N N . SER B 1 73 ? 0.979 -0.036 -7.414 1 98.62 73 SER B N 1
ATOM 1574 C CA . SER B 1 73 ? 2.006 -1.021 -7.734 1 98.62 73 SER B CA 1
ATOM 1575 C C . SER B 1 73 ? 2.523 -1.711 -6.477 1 98.62 73 SER B C 1
ATOM 1577 O O . SER B 1 73 ? 3.242 -1.104 -5.68 1 98.62 73 SER B O 1
ATOM 1579 N N . LEU B 1 74 ? 2.068 -2.986 -6.305 1 98.81 74 LEU B N 1
ATOM 1580 C CA . LEU B 1 74 ? 2.371 -3.676 -5.055 1 98.81 74 LEU B CA 1
ATOM 1581 C C . LEU B 1 74 ? 3.33 -4.836 -5.293 1 98.81 74 LEU B C 1
ATOM 1583 O O . LEU B 1 74 ? 3.201 -5.562 -6.281 1 98.81 74 LEU B O 1
ATOM 1587 N N . LEU B 1 75 ? 4.27 -4.961 -4.418 1 98.75 75 LEU B N 1
ATOM 1588 C CA . LEU B 1 75 ? 5.129 -6.133 -4.277 1 98.75 75 LEU B CA 1
ATOM 1589 C C . LEU B 1 75 ? 4.926 -6.797 -2.92 1 98.75 75 LEU B C 1
ATOM 1591 O O . LEU B 1 75 ? 5.105 -6.164 -1.879 1 98.75 75 LEU B O 1
ATOM 1595 N N . PHE B 1 76 ? 4.469 -8.023 -2.977 1 98.88 76 PHE B N 1
ATOM 1596 C CA . PHE B 1 76 ? 4.414 -8.828 -1.762 1 98.88 76 PHE B CA 1
ATOM 1597 C C . PHE B 1 76 ? 5.688 -9.648 -1.596 1 98.88 76 PHE B C 1
ATOM 1599 O O . PHE B 1 76 ? 6.246 -10.141 -2.578 1 98.88 76 PHE B O 1
ATOM 1606 N N . THR B 1 77 ? 6.137 -9.797 -0.301 1 98.5 77 THR B N 1
ATOM 1607 C CA . THR B 1 77 ? 7.312 -10.633 -0.101 1 98.5 77 THR B CA 1
ATOM 1608 C C . THR B 1 77 ? 7.035 -11.719 0.935 1 98.5 77 THR B C 1
ATOM 1610 O O . THR B 1 77 ? 6.34 -11.477 1.925 1 98.5 77 THR B O 1
ATOM 1613 N N . VAL B 1 78 ? 7.52 -12.883 0.611 1 98.31 78 VAL B N 1
ATOM 1614 C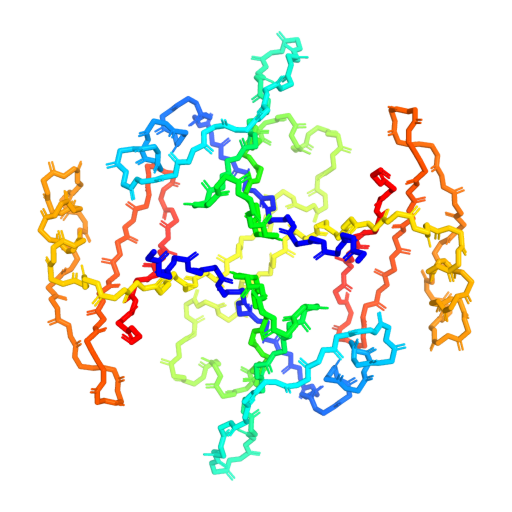 CA . VAL B 1 78 ? 7.328 -14.047 1.467 1 98.31 78 VAL B CA 1
ATOM 1615 C C . VAL B 1 78 ? 8.609 -14.875 1.506 1 98.31 78 VAL B C 1
ATOM 1617 O O . VAL B 1 78 ? 9.453 -14.766 0.613 1 98.31 78 VAL B O 1
ATOM 1620 N N . TYR B 1 79 ? 8.758 -15.734 2.605 1 96.69 79 TYR B N 1
ATOM 1621 C CA . TYR B 1 79 ? 9.883 -16.656 2.689 1 96.69 79 TYR B CA 1
ATOM 1622 C C . TYR B 1 79 ? 9.703 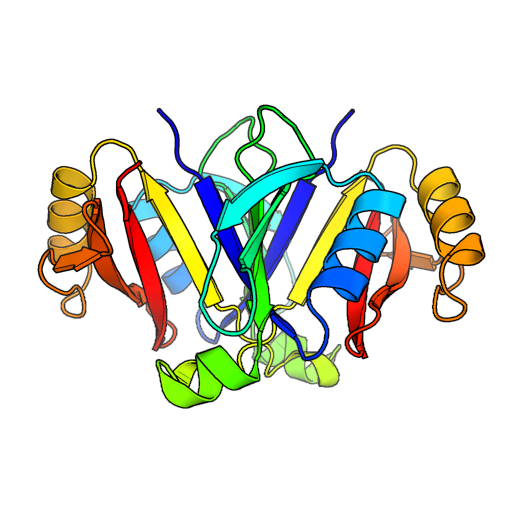-17.828 1.733 1 96.69 79 TYR B C 1
ATOM 1624 O O . TYR B 1 79 ? 10.633 -18.219 1.026 1 96.69 79 TYR B O 1
ATOM 1632 N N . ASN B 1 80 ? 8.539 -18.438 1.675 1 95.44 80 ASN B N 1
ATOM 1633 C CA . ASN B 1 80 ? 8.266 -19.641 0.901 1 95.44 80 ASN B CA 1
ATOM 1634 C C . ASN B 1 80 ? 7.637 -19.312 -0.45 1 95.44 80 ASN B C 1
ATOM 1636 O O . ASN B 1 80 ? 6.496 -19.688 -0.72 1 95.44 80 ASN B O 1
ATOM 1640 N N . ILE B 1 81 ? 8.453 -18.766 -1.278 1 98.25 81 ILE B N 1
ATOM 1641 C CA . ILE B 1 81 ? 7.984 -18.234 -2.551 1 98.25 81 ILE B CA 1
ATOM 1642 C C . ILE B 1 81 ? 7.5 -19.375 -3.441 1 98.25 81 ILE B C 1
ATOM 1644 O O . ILE B 1 81 ? 6.527 -19.219 -4.188 1 98.25 81 ILE B O 1
ATOM 1648 N N . GLU B 1 82 ? 8.188 -20.547 -3.441 1 98.25 82 GLU B N 1
ATOM 1649 C CA . GLU B 1 82 ? 7.793 -21.688 -4.273 1 98.25 82 GLU B CA 1
ATOM 1650 C C . GLU B 1 82 ? 6.41 -22.203 -3.889 1 98.25 82 GLU B C 1
ATOM 1652 O O . GLU B 1 82 ? 5.578 -22.484 -4.758 1 98.25 82 GLU B O 1
ATOM 1657 N N . GLU B 1 83 ? 6.207 -22.281 -2.629 1 98.12 83 GLU B N 1
ATOM 1658 C CA . GLU B 1 83 ? 4.895 -22.703 -2.152 1 98.12 83 GLU B CA 1
ATOM 1659 C C . GLU B 1 83 ? 3.814 -21.703 -2.553 1 98.12 83 GLU B C 1
ATOM 1661 O O . GLU B 1 83 ? 2.715 -22.094 -2.953 1 98.12 83 GLU B O 1
ATOM 1666 N N . MET B 1 84 ? 4.07 -20.422 -2.387 1 98.31 84 MET B N 1
ATOM 1667 C CA . MET B 1 84 ? 3.113 -19.391 -2.771 1 98.31 84 MET B CA 1
ATOM 1668 C C . MET B 1 84 ? 2.803 -19.469 -4.262 1 98.31 84 MET B C 1
ATOM 1670 O O . MET B 1 84 ? 1.646 -19.328 -4.668 1 98.31 84 MET B O 1
ATOM 1674 N N . ASN B 1 85 ? 3.85 -19.641 -5.051 1 98.75 85 ASN B N 1
ATOM 1675 C CA . ASN B 1 85 ? 3.668 -19.766 -6.492 1 98.75 85 ASN B CA 1
ATOM 1676 C C . ASN B 1 85 ? 2.756 -20.938 -6.848 1 98.75 85 ASN B C 1
ATOM 1678 O O . ASN B 1 85 ? 1.836 -20.797 -7.652 1 98.75 85 ASN B O 1
ATOM 1682 N N . GLU B 1 86 ? 2.986 -22.062 -6.281 1 98.38 86 GLU B N 1
ATOM 1683 C CA . GLU B 1 86 ? 2.154 -23.234 -6.516 1 98.38 86 GLU B CA 1
ATOM 1684 C C . GLU B 1 86 ? 0.709 -22.984 -6.098 1 98.38 86 GLU B C 1
ATOM 1686 O O . GLU B 1 86 ? -0.224 -23.359 -6.809 1 98.38 86 GLU B O 1
ATOM 1691 N N . LYS B 1 87 ? 0.581 -22.406 -4.969 1 98.12 87 LYS B N 1
ATOM 1692 C CA . LYS B 1 87 ? -0.749 -22.078 -4.461 1 98.12 87 LYS B CA 1
ATOM 1693 C C . LYS B 1 87 ? -1.508 -21.188 -5.438 1 98.12 87 LYS B C 1
ATOM 1695 O O . LYS B 1 87 ? -2.666 -21.469 -5.762 1 98.12 87 LYS B O 1
ATOM 1700 N N . LEU B 1 88 ? -0.846 -20.109 -5.875 1 98.69 88 LEU B N 1
ATOM 1701 C CA . LEU B 1 88 ? -1.509 -19.156 -6.754 1 98.69 88 LEU B CA 1
ATOM 1702 C C . LEU B 1 88 ? -1.814 -19.797 -8.109 1 98.69 88 LEU B C 1
ATOM 1704 O O . LEU B 1 88 ? -2.822 -19.453 -8.742 1 98.69 88 LEU B O 1
ATOM 1708 N N . LYS B 1 89 ? -1 -20.656 -8.562 1 98.5 89 LYS B N 1
ATOM 1709 C CA . LYS B 1 89 ? -1.233 -21.328 -9.844 1 98.5 89 LYS B CA 1
ATOM 1710 C C . LYS B 1 89 ? -2.512 -22.156 -9.805 1 98.5 89 LYS B C 1
ATOM 1712 O O . LYS B 1 89 ? -3.158 -22.359 -10.836 1 98.5 89 LYS B O 1
ATOM 1717 N N . LYS B 1 90 ? -2.861 -22.625 -8.633 1 97.81 90 LYS B N 1
ATOM 1718 C CA . LYS B 1 90 ? -4.082 -23.406 -8.469 1 97.81 90 LYS B CA 1
ATOM 1719 C C . LYS B 1 90 ? -5.309 -22.516 -8.391 1 97.81 90 LYS B C 1
ATOM 1721 O O . LYS B 1 90 ? -6.438 -22.953 -8.609 1 97.81 90 LYS B O 1
ATOM 1726 N N . ILE B 1 91 ? -5.102 -21.297 -8.102 1 97.62 91 ILE B N 1
ATOM 1727 C CA . ILE B 1 91 ? -6.199 -20.375 -7.828 1 97.62 91 ILE B CA 1
ATOM 1728 C C . ILE B 1 91 ? -6.52 -19.562 -9.078 1 97.62 91 ILE B C 1
ATOM 1730 O O . ILE B 1 91 ? -7.684 -19.25 -9.352 1 97.62 91 ILE B O 1
ATOM 1734 N N . THR B 1 92 ? -5.508 -19.109 -9.781 1 97.44 92 THR B N 1
ATOM 1735 C CA . THR B 1 92 ? -5.688 -18.297 -10.977 1 97.44 92 THR B CA 1
ATOM 1736 C C . THR B 1 92 ? -4.742 -18.75 -12.086 1 97.44 92 THR B C 1
ATOM 1738 O O . THR B 1 92 ? -3.582 -19.078 -11.82 1 97.44 92 THR B O 1
ATOM 1741 N N . PRO B 1 93 ? -5.215 -18.734 -13.32 1 97.62 93 PRO B N 1
ATOM 1742 C CA . PRO B 1 93 ? -4.375 -19.141 -14.445 1 97.62 93 PRO B CA 1
ATOM 1743 C C . PRO B 1 93 ? -3.385 -18.062 -14.875 1 97.62 93 PRO B C 1
ATOM 1745 O O . PRO B 1 93 ? -2.578 -18.297 -15.781 1 97.62 93 PRO B O 1
ATOM 1748 N N . THR B 1 94 ? -3.412 -16.938 -14.281 1 98.19 94 THR B N 1
ATOM 1749 C CA . THR B 1 94 ? -2.613 -15.797 -14.719 1 98.19 94 THR B CA 1
ATOM 1750 C C . THR B 1 94 ? -1.255 -15.789 -14.031 1 98.19 94 THR B C 1
ATOM 1752 O O . THR B 1 94 ? -0.402 -14.953 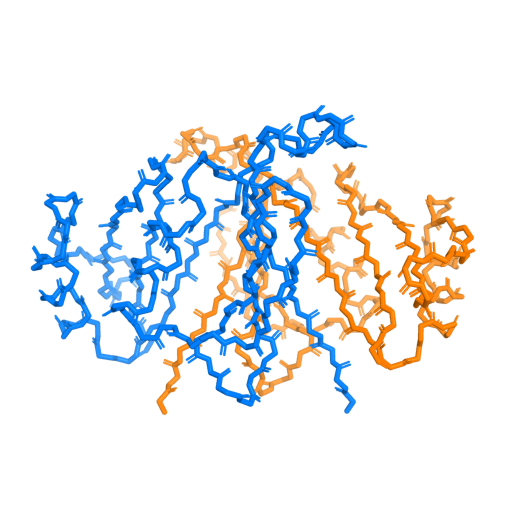-14.336 1 98.19 94 THR B O 1
ATOM 1755 N N . THR B 1 95 ? -1.07 -16.75 -13.18 1 98.75 95 THR B N 1
ATOM 1756 C CA . THR B 1 95 ? 0.173 -16.766 -12.414 1 98.75 95 THR B CA 1
ATOM 1757 C C . THR B 1 95 ? 1.348 -17.156 -13.305 1 98.75 95 THR B C 1
ATOM 1759 O O . THR B 1 95 ? 1.286 -18.172 -14.016 1 98.75 95 THR B O 1
ATOM 1762 N N . SER B 1 96 ? 2.348 -16.375 -13.266 1 98.75 96 SER B N 1
ATOM 1763 C CA . SER B 1 96 ? 3.527 -16.688 -14.07 1 98.75 96 SER B CA 1
ATOM 1764 C C . SER B 1 96 ? 4.395 -17.75 -13.398 1 98.75 96 SER B C 1
ATOM 1766 O O . SER B 1 96 ? 4.219 -18.047 -12.219 1 98.75 96 SER B O 1
ATOM 1768 N N . ASP B 1 97 ? 5.348 -18.25 -14.195 1 98.5 97 ASP B N 1
ATOM 1769 C CA . ASP B 1 97 ? 6.395 -19.094 -13.617 1 98.5 97 ASP B CA 1
ATOM 1770 C C . ASP B 1 97 ? 7.34 -18.266 -12.742 1 98.5 97 ASP B C 1
ATOM 1772 O O . ASP B 1 97 ? 7.355 -17.031 -12.828 1 98.5 97 ASP B O 1
ATOM 1776 N N . LEU B 1 98 ? 8.031 -19.016 -11.898 1 98.62 98 LEU B N 1
ATOM 1777 C CA . LEU B 1 98 ? 9.078 -18.344 -11.125 1 98.62 98 LEU B CA 1
ATOM 1778 C C . LEU B 1 98 ? 10.141 -17.75 -12.039 1 98.62 98 LEU B C 1
ATOM 1780 O O . LEU B 1 98 ? 10.547 -18.375 -13.023 1 98.62 98 LEU B O 1
ATOM 1784 N N . MET B 1 99 ? 10.547 -16.5 -11.719 1 98.31 99 MET B N 1
ATOM 1785 C CA . MET B 1 99 ? 11.602 -15.82 -12.453 1 98.31 99 MET B CA 1
ATOM 1786 C C . MET B 1 99 ? 12.688 -15.32 -11.508 1 98.31 99 MET B C 1
ATOM 1788 O O . MET B 1 99 ? 12.477 -15.25 -10.297 1 98.31 99 MET B O 1
ATOM 1792 N N . ASP B 1 100 ? 13.844 -15.039 -12.062 1 97.12 100 ASP B N 1
ATOM 1793 C CA . ASP B 1 100 ? 14.922 -14.43 -11.289 1 97.12 100 ASP B CA 1
ATOM 1794 C C . ASP B 1 100 ? 14.789 -12.906 -11.273 1 97.12 100 ASP B C 1
ATOM 1796 O O . ASP B 1 100 ? 14.672 -12.273 -12.32 1 97.12 100 ASP B O 1
ATOM 1800 N N . ALA B 1 101 ? 14.703 -12.352 -10.172 1 94.19 101 ALA B N 1
ATOM 1801 C CA . ALA B 1 101 ? 14.727 -10.906 -9.953 1 94.19 101 ALA B CA 1
ATOM 1802 C C . ALA B 1 101 ? 15.938 -10.5 -9.125 1 94.19 101 ALA B C 1
ATOM 1804 O O . ALA B 1 101 ? 15.852 -10.344 -7.91 1 94.19 101 ALA B O 1
ATOM 1805 N N . ASN B 1 102 ? 16.969 -10.117 -9.867 1 90.38 102 ASN B N 1
ATOM 1806 C CA . ASN B 1 102 ? 18.219 -9.688 -9.234 1 90.38 102 ASN B CA 1
ATOM 1807 C C . ASN B 1 102 ? 18.672 -10.688 -8.172 1 90.38 102 ASN B C 1
ATOM 1809 O O . ASN B 1 102 ? 18.938 -10.305 -7.031 1 90.38 102 ASN B O 1
ATOM 1813 N N . GLY B 1 103 ? 18.625 -11.984 -8.477 1 94.25 103 GLY B N 1
ATOM 1814 C CA . GLY B 1 103 ? 19.125 -13.023 -7.59 1 94.25 103 GLY B CA 1
ATOM 1815 C C . GLY B 1 103 ? 18.062 -13.586 -6.664 1 94.25 103 GLY B C 1
ATOM 1816 O O . GLY B 1 103 ? 18.344 -14.508 -5.891 1 94.25 103 GLY B O 1
ATOM 1817 N N . LYS B 1 104 ? 16.922 -13.039 -6.668 1 96.75 104 LYS B N 1
ATOM 1818 C CA . LYS B 1 104 ? 15.812 -13.539 -5.867 1 96.75 104 LYS B CA 1
ATOM 1819 C C . LYS B 1 104 ? 14.719 -14.133 -6.754 1 96.75 104 LYS B C 1
ATOM 1821 O O . LYS B 1 104 ? 14.531 -13.695 -7.891 1 96.75 104 LYS B O 1
ATOM 1826 N N . LYS B 1 105 ? 13.992 -15.07 -6.27 1 98.5 105 LYS B N 1
ATOM 1827 C CA . LYS B 1 105 ? 12.859 -15.633 -6.992 1 98.5 105 LYS B CA 1
ATOM 1828 C C . LYS B 1 105 ? 11.641 -14.727 -6.891 1 98.5 105 LYS B C 1
ATOM 1830 O O . LYS B 1 105 ? 11.367 -14.156 -5.832 1 98.5 105 LYS B O 1
ATOM 1835 N N . ALA B 1 106 ? 10.992 -14.602 -7.973 1 98.75 106 ALA B N 1
ATOM 1836 C CA . ALA B 1 106 ? 9.789 -13.773 -8.023 1 98.75 106 ALA B CA 1
ATOM 1837 C C . ALA B 1 106 ? 8.789 -14.32 -9.039 1 98.75 106 ALA B C 1
ATOM 1839 O O . ALA B 1 106 ? 9.133 -15.172 -9.859 1 98.75 106 ALA B O 1
ATOM 1840 N N . PHE B 1 107 ? 7.566 -13.891 -8.977 1 98.81 107 PHE B N 1
ATOM 1841 C CA . PHE B 1 107 ? 6.555 -14.172 -9.984 1 98.81 107 PHE B CA 1
ATOM 1842 C C . PHE B 1 107 ? 5.434 -13.133 -9.938 1 98.81 107 PHE B C 1
ATOM 1844 O O . PHE B 1 107 ? 5.34 -12.359 -8.984 1 98.81 107 PHE B O 1
ATOM 1851 N N . ASN B 1 108 ? 4.676 -13 -10.93 1 98.56 108 ASN B N 1
ATOM 1852 C CA . ASN B 1 108 ? 3.553 -12.07 -11 1 98.56 108 ASN B CA 1
ATOM 1853 C C . ASN B 1 108 ? 2.227 -12.812 -11.164 1 98.56 108 ASN B C 1
ATOM 1855 O O . ASN B 1 108 ? 2.207 -13.984 -11.531 1 98.56 108 ASN B O 1
ATOM 1859 N N . PHE B 1 109 ? 1.209 -12.18 -10.875 1 98.69 109 PHE B N 1
ATOM 1860 C CA . PHE B 1 109 ? -0.141 -12.719 -11 1 98.69 109 PHE B CA 1
ATOM 1861 C C . PHE B 1 109 ? -1.155 -11.594 -11.18 1 98.69 109 PHE B C 1
ATOM 1863 O O . PHE B 1 109 ? -0.843 -10.422 -10.945 1 98.69 109 PHE B O 1
ATOM 1870 N N . GLN B 1 110 ? -2.332 -11.938 -11.602 1 98.12 110 GLN B N 1
ATOM 1871 C CA . GLN B 1 110 ? -3.453 -11.016 -11.727 1 98.12 110 GLN B CA 1
ATOM 1872 C C . GLN B 1 110 ? -4.555 -11.336 -10.727 1 98.12 110 GLN B C 1
ATOM 1874 O O . GLN B 1 110 ? -4.914 -12.508 -10.547 1 98.12 110 GLN B O 1
ATOM 1879 N N . SER B 1 111 ? -5 -10.352 -10.016 1 98.12 111 SER B N 1
ATOM 1880 C CA . SER B 1 111 ? -6.164 -10.555 -9.164 1 98.12 111 SER B CA 1
ATOM 1881 C C . SER B 1 111 ? -7.449 -10.594 -9.984 1 98.12 111 SER B C 1
ATOM 1883 O O . SER B 1 111 ? -7.438 -10.312 -11.18 1 98.12 111 SER B O 1
ATOM 1885 N N . PRO B 1 112 ? -8.586 -10.914 -9.391 1 97.88 112 PRO B N 1
ATOM 1886 C CA . PRO B 1 112 ? -9.852 -11.016 -10.125 1 97.88 112 PRO B CA 1
ATOM 1887 C C . PRO B 1 112 ? -10.266 -9.703 -10.781 1 97.88 112 PRO B C 1
ATOM 1889 O O . PRO B 1 112 ? -10.977 -9.711 -11.789 1 97.88 112 PRO B O 1
ATOM 1892 N N . SER B 1 113 ? -9.797 -8.609 -10.227 1 96.75 113 SER B N 1
ATOM 1893 C CA . SER B 1 113 ? -10.188 -7.305 -10.75 1 96.75 113 SER B CA 1
ATOM 1894 C C . SER B 1 113 ? -9.336 -6.926 -11.961 1 96.75 113 SER B C 1
ATOM 1896 O O . SER B 1 113 ? -9.539 -5.867 -12.562 1 96.75 113 SER B O 1
ATOM 1898 N N . GLY B 1 114 ? -8.367 -7.723 -12.281 1 96.5 114 GLY B N 1
ATOM 1899 C CA . GLY B 1 114 ? -7.52 -7.457 -13.43 1 96.5 114 GLY B CA 1
ATOM 1900 C C . GLY B 1 114 ? -6.242 -6.727 -13.078 1 96.5 114 GLY B C 1
ATOM 1901 O O . GLY B 1 114 ? -5.438 -6.402 -13.953 1 96.5 114 GLY B O 1
ATOM 1902 N N . ASN B 1 115 ? -6.051 -6.41 -11.852 1 96.38 115 ASN B N 1
ATOM 1903 C CA . ASN B 1 115 ? -4.816 -5.773 -11.414 1 96.38 115 ASN B CA 1
ATOM 1904 C C . ASN B 1 115 ? -3.67 -6.777 -11.32 1 96.38 115 ASN B C 1
ATOM 1906 O O . ASN B 1 115 ? -3.867 -7.906 -10.867 1 96.38 115 ASN B O 1
ATOM 1910 N N . TYR B 1 116 ? -2.508 -6.344 -11.688 1 97.38 116 TYR B N 1
ATOM 1911 C CA . TYR B 1 116 ? -1.328 -7.195 -11.586 1 97.38 116 TYR B CA 1
ATOM 1912 C C . TYR B 1 116 ? -0.496 -6.828 -10.359 1 97.38 116 TYR B C 1
ATOM 1914 O O . TYR B 1 116 ? -0.319 -5.645 -10.055 1 97.38 116 TYR B O 1
ATOM 1922 N N . TYR B 1 117 ? 0.009 -7.859 -9.688 1 98.5 117 TYR B N 1
ATOM 1923 C CA . TYR B 1 117 ? 0.934 -7.738 -8.57 1 98.5 117 TYR B CA 1
ATOM 1924 C C . TYR B 1 117 ? 2.068 -8.75 -8.688 1 98.5 117 TYR B C 1
ATOM 1926 O O . TYR B 1 117 ? 2.062 -9.594 -9.578 1 98.5 117 TYR B O 1
ATOM 1934 N N . ALA B 1 118 ? 3.039 -8.594 -7.828 1 98.5 118 ALA B N 1
ATOM 1935 C CA . ALA B 1 118 ? 4.152 -9.531 -7.824 1 98.5 118 ALA B CA 1
ATOM 1936 C C . ALA B 1 118 ? 4.457 -10.023 -6.41 1 98.5 118 ALA B C 1
ATOM 1938 O O . ALA B 1 118 ? 4.191 -9.312 -5.434 1 98.5 118 ALA B O 1
ATOM 1939 N N . PHE B 1 119 ? 4.922 -11.258 -6.352 1 98.81 119 PHE B N 1
ATOM 1940 C CA . PHE B 1 119 ? 5.559 -11.805 -5.164 1 98.81 119 PHE B CA 1
ATOM 1941 C C . PHE B 1 119 ? 7.062 -11.938 -5.363 1 98.81 119 PHE B C 1
ATOM 1943 O O . PHE B 1 119 ? 7.523 -12.234 -6.469 1 98.81 119 PHE B O 1
ATOM 1950 N N . MET B 1 120 ? 7.789 -11.773 -4.32 1 98.69 120 MET B N 1
ATOM 1951 C CA . MET B 1 120 ? 9.234 -12 -4.324 1 98.69 120 MET B CA 1
ATOM 1952 C C . MET B 1 120 ? 9.68 -12.672 -3.031 1 98.69 120 MET B C 1
ATOM 1954 O O . MET B 1 120 ? 9.094 -12.445 -1.972 1 98.69 120 MET B O 1
ATOM 1958 N N . GLU B 1 121 ? 10.711 -13.445 -3.182 1 98.12 121 GLU B N 1
ATOM 1959 C CA . GLU B 1 121 ? 11.258 -14.141 -2.018 1 98.12 121 GLU B CA 1
ATOM 1960 C C . GLU B 1 121 ? 12.07 -13.188 -1.146 1 98.12 121 GLU B C 1
ATOM 1962 O O . GLU B 1 121 ? 12.789 -12.328 -1.66 1 98.12 121 GLU B O 1
ATOM 1967 N N . ILE B 1 122 ? 11.938 -13.336 0.153 1 92.81 122 ILE B N 1
ATOM 1968 C CA . ILE B 1 122 ? 12.852 -12.656 1.063 1 92.81 122 ILE B CA 1
ATOM 1969 C C . ILE B 1 122 ? 13.75 -13.68 1.753 1 92.81 122 ILE B C 1
ATOM 1971 O O . ILE B 1 122 ? 13.352 -14.828 1.964 1 92.81 122 ILE B O 1
#

Secondary structure (DSSP, 8-state):
--EEEEEEEEES-HHHHHHHHHHTT-EEEEEE--SS--EEEEESSTT-SEEEEEEEHHHHHHH-GGGTT-B-EEEEEES-HHHHHHHHHHH-TTPPPPEEETTEEEEEEE-TTS-EEEEEE-/--EEEEEEEEES-HHHHHHHHHHTT-EEEEEE--SS--EEEEESSTT-SEEEEEEEHHHHHHH-GGGTT-B-EEEEEES-HHHHHHHHHHH-TTPPPPEEETTEEEEEEE-TTS-EEEEEE-

Foldseek 3Di:
DQDADEAEAEFQDQVQQVVLVVLLQKAWDDWADDDPDIWTWIGNDPPDRYIYIYHHLVVCCVPPVVCSPPDDADEAEDACQVVSLVSVVVVDVQKDDWDDDPNWTKIKGAGPRGDIYMYIYD/DQDADEAEAEFQDQVQQVVLVVLLQKAWDDWADDDPDIWTWIGNDPPDRYIYIYHHLVVCCVPPVVCSPPDDADEAEDACQVVSLVSVVVVDVQKDDWDDDPNWTKIKGAGPRGDIYMYIYD

Sequence (244 aa):
MAFNICVNLYVKEVEKEVDFFRSIGFLEIERHKMENSDSVVISPLSDGNAFLQIWDIEFIKKVSPEVANDKPSLLFTVYNIEEMNEKLKKITPTTSDLMDANGKKAFNFQSPSGNYYAFMEIMAFNICVNLYVKEVEKEVDFFRSIGFLEIERHKMENSDSVVISPLSDGNAFLQIWDIEFIKKVSPEVANDKPSLLFTVYNIEEMNEKLKKITPTTSDLMDANGKKAFNFQSPSGNYYAFMEI

InterPro domains:
  IPR029068 Glyoxalase/Bleomycin resistance protein/Dihydroxybiphenyl dioxygenase [G3DSA:3.10.180.10] (7-121)
  IPR029068 Glyoxalase/Bleomycin resistance protein/Dihydroxybiphenyl dioxygenase [SSF54593] (6-121)

Organism: Lactococcus lactis subsp. lactis (strain IL1403) (NCBI:txid272623)

Nearest PDB structures (foldseek):
  4hc5-assembly2_C  TM=7.824E-01  e=1.220E-06  Sphaerobacter thermophilus DSM 20745
  3itw-assembly1_A-2  TM=7.597E-01  e=6.910E-06  Micromonospora sp. ML1
  2rk0-assembly1_A  TM=6.983E-01  e=8.461E-05  Parafrankia sp. EAN1pec
  2qqz-assembly1_B  TM=6.455E-01  e=2.497E-05  Bacillus anthracis str. Ames
  3kol-assembly1_A-2  TM=6.597E-01  e=6.609E-04  Nostoc punctiforme PCC 73102

pLDDT: mean 96.88, std 4.1, range [62.56, 98.94]